Protein AF-A0A4W3GWM2-F1 (afdb_monomer_lite)

InterPro domains:
  IPR001590 Peptidase M12B, ADAM/reprolysin [PF01421] (7-173)
  IPR001590 Peptidase M12B, ADAM/reprolysin [PS50215] (1-173)
  IPR024079 Metallopeptidase, catalytic domain superfamily [G3DSA:3.40.390.10] (2-174)
  IPR034027 Reprolysin domain, adamalysin-type [cd04269] (5-171)

Structure (mmCIF, N/CA/C/O backbone):
data_AF-A0A4W3GWM2-F1
#
_entry.id   AF-A0A4W3GWM2-F1
#
loop_
_atom_site.group_PDB
_atom_site.id
_atom_site.type_symbol
_atom_site.label_atom_id
_atom_site.label_alt_id
_atom_site.label_comp_id
_atom_site.label_asym_id
_atom_site.label_entity_id
_atom_site.label_seq_id
_atom_site.pdbx_PDB_ins_code
_atom_site.Cartn_x
_atom_site.Cartn_y
_atom_site.Cartn_z
_atom_site.occupancy
_atom_site.B_iso_or_equiv
_atom_site.auth_seq_id
_atom_site.auth_comp_id
_atom_site.auth_asym_id
_atom_site.auth_atom_id
_atom_site.pdbx_PDB_model_num
ATOM 1 N N . MET A 1 1 ? -13.015 8.739 -5.969 1.00 68.44 1 MET A N 1
ATOM 2 C CA . MET A 1 1 ? -13.257 7.995 -7.230 1.00 68.44 1 MET A CA 1
ATOM 3 C C . MET A 1 1 ? -12.091 8.077 -8.204 1.00 68.44 1 MET A C 1
ATOM 5 O O . MET A 1 1 ? -11.709 7.048 -8.737 1.00 68.44 1 MET A O 1
ATOM 9 N N . GLU A 1 2 ? -11.467 9.242 -8.396 1.00 84.62 2 GLU A N 1
ATOM 10 C CA . GLU A 1 2 ? -10.310 9.378 -9.299 1.00 84.62 2 GLU A CA 1
ATOM 11 C C . GLU A 1 2 ? -9.120 8.465 -8.936 1.00 84.62 2 GLU A C 1
ATOM 13 O O . GLU A 1 2 ? -8.608 7.762 -9.801 1.00 84.62 2 GLU A O 1
ATOM 18 N N . ALA A 1 3 ? -8.744 8.382 -7.652 1.00 85.69 3 ALA A N 1
ATOM 19 C CA . ALA A 1 3 ? -7.675 7.482 -7.201 1.00 85.69 3 ALA A CA 1
ATOM 20 C C . ALA A 1 3 ? -7.955 6.003 -7.540 1.00 85.69 3 ALA A C 1
ATOM 22 O O . ALA A 1 3 ? -7.052 5.290 -7.960 1.00 85.69 3 ALA A O 1
ATOM 23 N N . LEU A 1 4 ? -9.218 5.564 -7.455 1.00 87.00 4 LEU A N 1
ATOM 24 C CA . LEU A 1 4 ? -9.609 4.197 -7.811 1.00 87.00 4 LEU A CA 1
ATOM 25 C C . LEU A 1 4 ? -9.386 3.906 -9.300 1.00 87.00 4 LEU A C 1
ATOM 27 O O . LEU A 1 4 ? -8.918 2.825 -9.648 1.00 87.00 4 LEU A O 1
ATOM 31 N N . ARG A 1 5 ? -9.682 4.871 -10.180 1.00 89.81 5 ARG A N 1
ATOM 32 C CA . ARG A 1 5 ? -9.389 4.749 -11.616 1.00 89.81 5 ARG A CA 1
ATOM 33 C C . ARG A 1 5 ? -7.887 4.599 -11.858 1.00 89.81 5 ARG A C 1
ATOM 35 O O . ARG A 1 5 ? -7.490 3.783 -12.682 1.00 89.81 5 ARG A O 1
ATOM 42 N N . LEU A 1 6 ? -7.065 5.360 -11.138 1.00 91.12 6 LEU A N 1
ATOM 43 C CA . LEU A 1 6 ? -5.610 5.274 -11.250 1.00 91.12 6 LEU A CA 1
ATOM 44 C C . LEU A 1 6 ? -5.075 3.922 -10.772 1.00 91.12 6 LEU A C 1
ATOM 46 O O . LEU A 1 6 ? -4.235 3.349 -11.456 1.00 91.12 6 LEU A O 1
ATOM 50 N N . PHE A 1 7 ? -5.620 3.362 -9.687 1.00 92.38 7 PHE A N 1
ATOM 51 C CA . PHE A 1 7 ? -5.272 2.004 -9.255 1.00 92.38 7 PHE A CA 1
ATOM 52 C C . PHE A 1 7 ? -5.519 0.970 -10.355 1.00 92.38 7 PHE A C 1
ATOM 54 O O . PHE A 1 7 ? -4.642 0.147 -10.605 1.00 92.38 7 PHE A O 1
ATOM 61 N N . GLN A 1 8 ? -6.654 1.050 -11.066 1.00 92.56 8 GLN A N 1
ATOM 62 C CA . GLN A 1 8 ? -6.898 0.163 -12.212 1.00 92.56 8 GLN A CA 1
ATOM 63 C C . GLN A 1 8 ? -5.845 0.341 -13.303 1.00 92.56 8 GLN A C 1
ATOM 65 O O . GLN A 1 8 ? -5.332 -0.640 -13.828 1.00 92.56 8 GLN A O 1
ATOM 70 N N . ILE A 1 9 ? -5.517 1.590 -13.644 1.00 91.38 9 ILE A N 1
ATOM 71 C CA . ILE A 1 9 ? -4.541 1.893 -14.694 1.00 91.38 9 ILE A CA 1
ATOM 72 C C . ILE A 1 9 ? -3.172 1.310 -14.331 1.00 91.38 9 ILE A C 1
ATOM 74 O O . ILE A 1 9 ? -2.581 0.610 -15.151 1.00 91.38 9 ILE A O 1
ATOM 78 N N . TYR A 1 10 ? -2.686 1.531 -13.109 1.00 92.38 10 TYR A N 1
ATOM 79 C CA . TYR A 1 10 ? -1.370 1.041 -12.699 1.00 92.38 10 TYR A CA 1
ATOM 80 C C . TYR A 1 10 ? -1.315 -0.483 -12.607 1.00 92.38 10 TYR A C 1
ATOM 82 O O . TYR A 1 10 ? -0.424 -1.095 -13.191 1.00 92.38 10 TYR A O 1
ATOM 90 N N . TYR A 1 11 ? -2.284 -1.115 -11.944 1.00 95.38 11 TYR A N 1
ATOM 91 C CA . TYR A 1 11 ? -2.264 -2.567 -11.749 1.00 95.38 11 TYR A CA 1
ATOM 92 C C . TYR A 1 11 ? -2.658 -3.375 -12.988 1.00 95.38 11 TYR A C 1
ATOM 94 O O . TYR A 1 11 ? -2.245 -4.532 -13.107 1.00 95.38 11 TYR A O 1
ATOM 102 N N . SER A 1 12 ? -3.324 -2.764 -13.976 1.00 94.56 12 SER A N 1
ATOM 103 C CA . SER A 1 12 ? -3.543 -3.405 -15.280 1.00 94.56 12 SER A CA 1
ATOM 104 C C . SER A 1 12 ? -2.235 -3.754 -16.001 1.00 94.56 12 SER A C 1
ATOM 106 O O . SER A 1 12 ? -2.192 -4.742 -16.727 1.00 94.56 12 SER A O 1
ATOM 108 N N . GLN A 1 13 ? -1.141 -3.026 -15.732 1.00 92.75 13 GLN A N 1
ATOM 109 C CA . GLN A 1 13 ? 0.197 -3.334 -16.260 1.00 92.75 13 GLN A CA 1
ATOM 110 C C . GLN A 1 13 ? 0.746 -4.685 -15.766 1.00 92.75 13 GLN A C 1
ATOM 112 O O . GLN A 1 13 ? 1.702 -5.211 -16.338 1.00 92.75 13 GLN A O 1
ATOM 117 N N . LEU A 1 14 ? 0.174 -5.210 -14.678 1.00 95.31 14 LEU A N 1
ATOM 118 C CA . LEU A 1 14 ? 0.570 -6.441 -13.995 1.00 95.31 14 LEU A CA 1
ATOM 119 C C . LEU A 1 14 ? -0.519 -7.523 -14.063 1.00 95.31 14 LEU A C 1
ATOM 121 O O . LEU A 1 14 ? -0.396 -8.541 -13.392 1.00 95.31 14 LEU A O 1
ATOM 125 N N . ASN A 1 15 ? -1.585 -7.309 -14.844 1.00 95.19 15 ASN A N 1
ATOM 126 C CA . ASN A 1 15 ? -2.781 -8.161 -14.869 1.00 95.19 15 ASN A CA 1
ATOM 127 C C . ASN A 1 15 ? -3.456 -8.333 -13.493 1.00 95.19 15 ASN A C 1
ATOM 129 O O . ASN A 1 15 ? -4.101 -9.347 -13.238 1.00 95.19 15 ASN A O 1
ATOM 133 N N . ILE A 1 16 ? -3.344 -7.328 -12.620 1.00 96.00 16 ILE A N 1
ATOM 134 C CA . ILE A 1 16 ? -4.004 -7.293 -11.312 1.00 96.00 16 ILE A CA 1
ATOM 135 C C . ILE A 1 16 ? -5.201 -6.342 -11.386 1.00 96.00 16 ILE A C 1
ATOM 137 O O . ILE A 1 16 ? -5.120 -5.253 -11.960 1.00 96.00 16 ILE A O 1
ATOM 141 N N . LYS A 1 17 ? -6.323 -6.742 -10.782 1.00 94.62 17 LYS A N 1
ATOM 142 C CA . LYS A 1 17 ? -7.495 -5.882 -10.581 1.00 94.62 17 LYS A CA 1
ATOM 143 C C . LYS A 1 17 ? -7.579 -5.495 -9.114 1.00 94.62 17 LYS A C 1
ATOM 145 O O . LYS A 1 17 ? -7.488 -6.354 -8.248 1.00 94.62 17 LYS A O 1
ATOM 150 N N . ILE A 1 18 ? -7.787 -4.211 -8.846 1.00 94.56 18 ILE A N 1
ATOM 151 C CA . ILE A 1 18 ? -7.994 -3.715 -7.482 1.00 94.56 18 ILE A CA 1
ATOM 152 C C . ILE A 1 18 ? -9.486 -3.507 -7.264 1.00 94.56 18 ILE A C 1
ATOM 154 O O . ILE A 1 18 ? -10.117 -2.747 -7.990 1.00 94.56 18 ILE A O 1
ATOM 158 N N . PHE A 1 19 ? -10.075 -4.120 -6.250 1.00 94.94 19 PHE A N 1
ATOM 159 C CA . PHE A 1 19 ? -11.469 -3.862 -5.904 1.00 94.94 19 PHE A CA 1
ATOM 160 C C . PHE A 1 19 ? -11.538 -3.054 -4.615 1.00 94.94 19 PHE A C 1
ATOM 162 O O . PHE A 1 19 ? -11.018 -3.461 -3.581 1.00 94.94 19 PHE A O 1
ATOM 169 N N . LEU A 1 20 ? -12.191 -1.891 -4.660 1.00 95.06 20 LEU A N 1
ATOM 170 C CA . LEU A 1 20 ? -12.430 -1.112 -3.451 1.00 95.06 20 LEU A CA 1
ATOM 171 C C . LEU A 1 20 ? -13.676 -1.648 -2.749 1.00 95.06 20 LEU A C 1
ATOM 173 O O . LEU A 1 20 ? -14.795 -1.268 -3.085 1.00 95.06 20 LEU A O 1
ATOM 177 N N . VAL A 1 21 ? -13.485 -2.548 -1.791 1.00 95.56 21 VAL A N 1
ATOM 178 C CA . VAL A 1 21 ? -14.594 -3.239 -1.114 1.00 95.56 21 VAL A CA 1
ATOM 179 C C . VAL A 1 21 ? -15.207 -2.439 0.039 1.00 95.56 21 VAL A C 1
ATOM 181 O O . VAL A 1 21 ? -16.328 -2.734 0.455 1.00 95.56 21 VAL A O 1
ATOM 184 N N . GLY A 1 22 ? -14.519 -1.411 0.544 1.00 94.88 22 GLY A N 1
ATOM 185 C CA . GLY A 1 22 ? -15.004 -0.546 1.620 1.00 94.88 22 GLY A CA 1
ATOM 186 C C . GLY A 1 22 ? -14.170 0.725 1.792 1.00 94.88 22 GLY A C 1
ATOM 187 O O . GLY A 1 22 ? -13.024 0.792 1.357 1.00 94.88 22 GLY A O 1
ATOM 188 N N . ILE A 1 23 ? -14.768 1.740 2.419 1.00 95.12 23 ILE A N 1
ATOM 189 C CA . ILE A 1 23 ? -14.114 2.985 2.844 1.00 95.12 23 ILE A CA 1
ATOM 190 C C . ILE A 1 23 ? -14.643 3.311 4.242 1.00 95.12 23 ILE A C 1
ATOM 192 O O . ILE A 1 23 ? -15.857 3.351 4.437 1.00 95.12 23 ILE A O 1
ATOM 196 N N . GLU A 1 24 ? -13.753 3.580 5.196 1.00 95.94 24 GLU A N 1
ATOM 197 C CA . GLU A 1 24 ? -14.112 4.087 6.524 1.00 95.94 24 GLU A CA 1
ATOM 198 C C . GLU A 1 24 ? -13.470 5.468 6.724 1.00 95.94 24 GLU A C 1
ATOM 200 O O . GLU A 1 24 ? -12.284 5.649 6.455 1.00 95.94 24 GLU A O 1
ATOM 205 N N . ILE A 1 25 ? -14.260 6.459 7.157 1.00 96.69 25 ILE A N 1
ATOM 206 C CA . ILE A 1 25 ? -13.791 7.831 7.404 1.00 96.69 25 ILE A CA 1
ATOM 207 C C . ILE A 1 25 ? -13.889 8.118 8.900 1.00 96.69 25 ILE A C 1
ATOM 209 O O . ILE A 1 25 ? -14.976 8.105 9.480 1.00 96.69 25 ILE A O 1
ATOM 213 N N . TRP A 1 26 ? -12.755 8.423 9.522 1.00 96.88 26 TRP A N 1
ATOM 214 C CA . TRP A 1 26 ? -12.662 8.759 10.942 1.00 96.88 26 TRP A CA 1
ATOM 215 C C . TRP A 1 26 ? -12.958 10.246 11.171 1.00 96.88 26 TRP A C 1
ATOM 217 O O . TRP A 1 26 ? -12.061 11.067 11.326 1.00 96.88 26 TRP A O 1
ATOM 227 N N . ASN A 1 27 ? -14.241 10.611 11.130 1.00 94.88 27 ASN A N 1
ATOM 228 C CA . ASN A 1 27 ? -14.696 12.009 11.176 1.00 94.88 27 ASN A CA 1
ATOM 229 C C . ASN A 1 27 ? -14.874 12.598 12.588 1.00 94.88 27 ASN A C 1
ATOM 231 O O . ASN A 1 27 ? -15.019 13.811 12.713 1.00 94.88 27 ASN A O 1
ATOM 235 N N . LYS A 1 28 ? -14.903 11.763 13.633 1.00 95.19 28 LYS A N 1
ATOM 236 C CA . LYS A 1 28 ? -15.032 12.199 15.036 1.00 95.19 28 LYS A CA 1
ATOM 237 C C . LYS A 1 28 ? -13.693 12.172 15.761 1.00 95.19 28 LYS A C 1
ATOM 239 O O . LYS A 1 28 ? -13.292 13.157 16.365 1.00 95.19 28 LYS A O 1
ATOM 244 N N . GLU A 1 29 ? -13.015 11.037 15.678 1.00 94.94 29 GLU A N 1
ATOM 245 C CA . GLU A 1 29 ? -11.728 10.783 16.311 1.00 94.94 29 GLU A CA 1
ATOM 246 C C . GLU A 1 29 ? -10.993 9.681 15.550 1.00 94.94 29 GLU A C 1
ATOM 248 O O . GLU A 1 29 ? -11.624 8.852 14.883 1.00 94.94 29 GLU A O 1
ATOM 253 N N . ASN A 1 30 ? -9.666 9.657 15.674 1.00 97.19 30 ASN A N 1
ATOM 254 C CA . ASN A 1 30 ? -8.867 8.574 15.118 1.00 97.19 30 ASN A CA 1
ATOM 255 C C . ASN A 1 30 ? -9.088 7.295 15.929 1.00 97.19 30 ASN A C 1
ATOM 257 O O . ASN A 1 30 ? -9.068 7.331 17.157 1.00 97.19 30 ASN A O 1
ATOM 261 N N . LYS A 1 31 ? -9.237 6.153 15.250 1.00 97.81 31 LYS A N 1
ATOM 262 C CA . LYS A 1 31 ? -9.407 4.854 15.924 1.00 97.81 31 LYS A CA 1
ATOM 263 C C . LYS A 1 31 ? -8.132 4.355 16.596 1.00 97.81 31 LYS A C 1
ATOM 265 O O . LYS A 1 31 ? -8.203 3.564 17.529 1.00 97.81 31 LYS A O 1
ATOM 270 N N . VAL A 1 32 ? -6.983 4.842 16.131 1.00 97.31 32 VAL A N 1
ATOM 271 C CA . VAL A 1 32 ? -5.675 4.668 16.766 1.00 97.31 32 VAL A CA 1
ATOM 272 C C . VAL A 1 32 ? -4.895 5.983 16.727 1.00 97.31 32 VAL A C 1
ATOM 274 O O . VAL A 1 32 ? -5.120 6.799 15.827 1.00 97.31 32 VAL A O 1
ATOM 277 N N . PRO A 1 33 ? -3.958 6.218 17.659 1.00 95.81 33 PRO A N 1
ATOM 278 C CA . PRO A 1 33 ? -3.037 7.343 17.563 1.00 95.81 33 PRO A CA 1
ATOM 279 C C . PRO A 1 33 ? -2.218 7.269 16.268 1.00 95.81 33 PRO A C 1
ATOM 281 O O . PRO A 1 33 ? -1.596 6.251 15.978 1.00 95.81 33 PRO A O 1
ATOM 284 N N . ILE A 1 34 ? -2.182 8.358 15.497 1.00 95.38 34 ILE A N 1
ATOM 285 C CA . ILE A 1 34 ? -1.345 8.424 14.294 1.00 95.38 34 ILE A CA 1
ATOM 286 C C . ILE A 1 34 ? -0.010 9.071 14.648 1.00 95.38 34 ILE A C 1
ATOM 288 O O . ILE A 1 34 ? 0.097 10.295 14.736 1.00 95.38 34 ILE A O 1
ATOM 292 N N . SER A 1 35 ? 0.997 8.229 14.883 1.00 96.06 35 SER A N 1
ATOM 293 C CA . SER A 1 35 ? 2.363 8.657 15.198 1.00 96.06 35 SER A CA 1
ATOM 294 C C . SER A 1 35 ? 3.019 9.399 14.030 1.00 96.06 35 SER A C 1
ATOM 296 O O . SER A 1 35 ? 2.751 9.120 12.863 1.00 96.06 35 SER A O 1
ATOM 298 N N . TYR A 1 36 ? 3.946 10.305 14.349 1.00 95.25 36 TYR A N 1
ATOM 299 C CA . TYR A 1 36 ? 4.854 10.887 13.360 1.00 95.25 36 TYR A CA 1
ATOM 300 C C . TYR A 1 36 ? 5.865 9.858 12.829 1.00 95.25 36 TYR A C 1
ATOM 302 O O . TYR A 1 36 ? 6.380 10.026 11.735 1.00 95.25 36 TYR A O 1
ATOM 310 N N . ASN A 1 37 ? 6.145 8.778 13.559 1.00 95.94 37 ASN A N 1
ATOM 311 C CA . ASN A 1 37 ? 6.960 7.679 13.046 1.00 95.94 37 ASN A CA 1
ATOM 312 C C . ASN A 1 37 ? 6.078 6.741 12.200 1.00 95.94 37 ASN A C 1
ATOM 314 O O . ASN A 1 37 ? 5.131 6.152 12.730 1.00 95.94 37 ASN A O 1
ATOM 318 N N . SER A 1 38 ? 6.385 6.604 10.905 1.00 96.00 38 SER A N 1
ATOM 319 C CA . SER A 1 38 ? 5.583 5.822 9.953 1.00 96.00 38 SER A CA 1
ATOM 320 C C . SER A 1 38 ? 5.481 4.347 10.339 1.00 96.00 38 SER A C 1
ATOM 322 O O . SER A 1 38 ? 4.395 3.779 10.263 1.00 96.00 38 SER A O 1
ATOM 324 N N . SER A 1 39 ? 6.559 3.739 10.841 1.00 96.25 39 SER A N 1
ATOM 325 C CA . SER A 1 39 ? 6.562 2.340 11.280 1.00 96.25 39 SER A CA 1
ATOM 326 C C . SER A 1 39 ? 5.675 2.111 12.510 1.00 96.25 39 SER A C 1
ATOM 328 O O . SER A 1 39 ? 4.986 1.095 12.595 1.00 96.25 39 SER A O 1
ATOM 330 N N . ILE A 1 40 ? 5.640 3.061 13.455 1.00 97.19 40 ILE A N 1
ATOM 331 C CA . ILE A 1 40 ? 4.713 3.010 14.601 1.00 97.19 40 ILE A CA 1
ATOM 332 C C . ILE A 1 40 ? 3.269 3.176 14.119 1.00 97.19 40 ILE A C 1
ATOM 334 O O . ILE A 1 40 ? 2.408 2.390 14.510 1.00 97.19 40 ILE A O 1
ATOM 338 N N . ALA A 1 41 ? 3.008 4.155 13.247 1.00 97.56 41 ALA A N 1
ATOM 339 C CA . ALA A 1 41 ? 1.675 4.378 12.690 1.00 97.56 41 ALA A CA 1
ATOM 340 C C . ALA A 1 41 ? 1.164 3.152 11.913 1.00 97.56 41 ALA A C 1
ATOM 342 O O . ALA A 1 41 ? 0.008 2.773 12.082 1.00 97.56 41 ALA A O 1
ATOM 343 N N . LEU A 1 42 ? 2.025 2.506 11.116 1.00 98.12 42 LEU A N 1
ATOM 344 C CA . LEU A 1 42 ? 1.718 1.269 10.399 1.00 98.12 42 LEU A CA 1
ATOM 345 C C . LEU A 1 42 ? 1.348 0.143 11.357 1.00 98.12 42 LEU A C 1
ATOM 347 O O . LEU A 1 42 ? 0.286 -0.454 11.209 1.00 98.12 42 LEU A O 1
ATOM 351 N N . ARG A 1 43 ? 2.193 -0.121 12.357 1.00 98.06 43 ARG A N 1
ATOM 352 C CA . ARG A 1 43 ? 1.948 -1.179 13.341 1.00 98.06 43 ARG A CA 1
ATOM 353 C C . ARG A 1 43 ? 0.610 -0.981 14.053 1.00 98.06 43 ARG A C 1
ATOM 355 O O . ARG A 1 43 ? -0.170 -1.922 14.175 1.00 98.06 43 ARG A O 1
ATOM 362 N N . ASP A 1 44 ? 0.346 0.233 14.528 1.00 98.25 44 ASP A N 1
ATOM 363 C CA . ASP A 1 44 ? -0.860 0.523 15.302 1.00 98.25 44 ASP A CA 1
ATOM 364 C C . ASP A 1 44 ? -2.116 0.465 14.411 1.00 98.25 44 ASP A C 1
ATOM 366 O O . ASP A 1 44 ? -3.125 -0.121 14.810 1.00 98.25 44 ASP A O 1
ATOM 370 N N . PHE A 1 45 ? -2.039 0.981 13.176 1.00 98.56 45 PHE A N 1
ATOM 371 C CA . PHE A 1 45 ? -3.112 0.861 12.185 1.00 98.56 45 PHE A CA 1
ATOM 372 C C . PHE A 1 45 ? -3.413 -0.596 11.838 1.00 98.56 45 PHE A C 1
ATOM 374 O O . PHE A 1 45 ? -4.576 -0.993 11.857 1.00 98.56 45 PHE A O 1
ATOM 381 N N . MET A 1 46 ? -2.392 -1.404 11.557 1.00 98.50 46 MET A N 1
ATOM 382 C CA . MET A 1 46 ? -2.601 -2.792 11.160 1.00 98.50 46 MET A CA 1
ATOM 383 C C . MET A 1 46 ? -3.139 -3.658 12.292 1.00 98.50 46 MET A C 1
ATOM 385 O O . MET A 1 46 ? -3.999 -4.502 12.042 1.00 98.50 46 MET A O 1
ATOM 389 N N . ARG A 1 47 ? -2.709 -3.405 13.535 1.00 98.19 47 ARG A N 1
ATOM 390 C CA . ARG A 1 47 ? -3.298 -4.044 14.716 1.00 98.19 47 ARG A CA 1
ATOM 391 C C . ARG A 1 47 ? -4.789 -3.736 14.820 1.00 98.19 47 ARG A C 1
ATOM 393 O O . ARG A 1 47 ? -5.580 -4.649 14.998 1.00 98.19 47 ARG A O 1
ATOM 400 N N . TRP A 1 48 ? -5.180 -2.470 14.688 1.00 98.00 48 TRP A N 1
ATOM 401 C CA . TRP A 1 48 ? -6.599 -2.105 14.683 1.00 98.00 48 TRP A CA 1
ATOM 402 C C . TRP A 1 48 ? -7.346 -2.715 13.496 1.00 98.00 48 TRP A C 1
ATOM 404 O O . TRP A 1 48 ? -8.459 -3.211 13.650 1.00 98.00 48 TRP A O 1
ATOM 414 N N . SER A 1 49 ? -6.736 -2.714 12.313 1.00 97.81 49 SER A N 1
ATOM 415 C CA . SER A 1 49 ? -7.359 -3.253 11.110 1.00 97.81 49 SER A CA 1
ATOM 416 C C . SER A 1 49 ? -7.668 -4.743 11.280 1.00 97.81 49 SER A C 1
ATOM 418 O O . SER A 1 49 ? -8.780 -5.176 10.990 1.00 97.81 49 SER A O 1
ATOM 420 N N . SER A 1 50 ? -6.732 -5.524 11.823 1.00 97.00 50 SER A N 1
ATOM 421 C CA . SER A 1 50 ? -6.929 -6.960 12.031 1.00 97.00 50 SER A CA 1
ATOM 422 C C . SER A 1 50 ? -7.903 -7.286 13.168 1.00 97.00 50 SER A C 1
ATOM 424 O O . SER A 1 50 ? -8.665 -8.242 13.037 1.00 97.00 50 SER A O 1
ATOM 426 N N . THR A 1 51 ? -7.929 -6.509 14.259 1.00 97.12 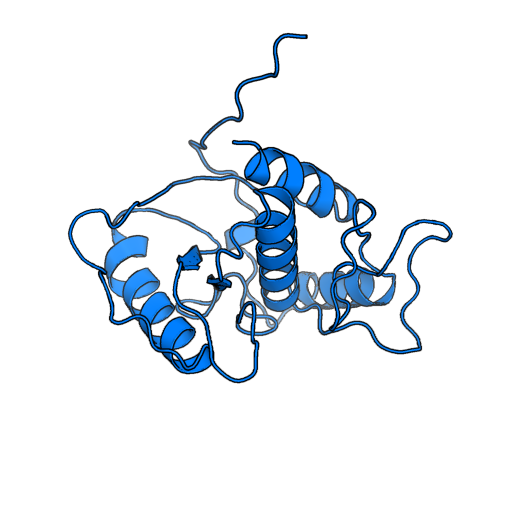51 THR A N 1
ATOM 427 C CA . THR A 1 51 ? -8.791 -6.814 15.418 1.00 97.12 51 THR A CA 1
ATOM 428 C C . THR A 1 51 ? -10.180 -6.192 15.342 1.00 97.12 51 THR A C 1
ATOM 430 O O . THR A 1 51 ? -11.117 -6.761 15.888 1.00 97.12 51 THR A O 1
ATOM 433 N N . GLU A 1 52 ? -10.335 -5.048 14.674 1.00 97.06 52 GLU A N 1
ATOM 434 C CA . GLU A 1 52 ? -11.588 -4.282 14.665 1.00 97.06 52 GLU A CA 1
ATOM 435 C C . GLU A 1 52 ? -12.227 -4.182 13.279 1.00 97.06 52 GLU A C 1
ATOM 437 O O . GLU A 1 52 ? -13.455 -4.192 13.171 1.00 97.06 52 GLU A O 1
ATOM 442 N N . LEU A 1 53 ? -11.441 -4.034 12.205 1.00 96.81 53 LEU A N 1
ATOM 443 C CA . LEU A 1 53 ? -11.989 -3.872 10.851 1.00 96.81 53 LEU A CA 1
ATOM 444 C C . LEU A 1 53 ? -12.309 -5.221 10.205 1.00 96.81 53 LEU A C 1
ATOM 446 O O . LEU A 1 53 ? -13.437 -5.419 9.747 1.00 96.81 53 LEU A O 1
ATOM 450 N N . LEU A 1 54 ? -11.351 -6.150 10.211 1.00 95.69 54 LEU A N 1
ATOM 451 C CA . LEU A 1 54 ? -11.467 -7.452 9.552 1.00 95.69 54 LEU A CA 1
ATOM 452 C C . LEU A 1 54 ? -12.679 -8.274 10.034 1.00 95.69 54 LEU A C 1
ATOM 454 O O . LEU A 1 54 ? -13.390 -8.804 9.179 1.00 95.69 54 LEU A O 1
ATOM 458 N N . PRO A 1 55 ? -13.028 -8.316 11.342 1.00 95.94 55 PRO A N 1
ATOM 459 C CA . PRO A 1 55 ? -14.219 -9.041 11.799 1.00 95.94 55 PRO A CA 1
ATOM 460 C C . PRO A 1 55 ? -15.546 -8.497 11.254 1.00 95.94 55 PRO A C 1
ATOM 462 O O . PRO A 1 55 ? -16.552 -9.203 11.259 1.00 95.94 55 PRO A O 1
ATOM 465 N N . ARG A 1 56 ? -15.578 -7.235 10.809 1.00 95.31 56 ARG A N 1
ATOM 466 C CA . ARG A 1 56 ? -16.786 -6.573 10.288 1.00 95.31 56 ARG A CA 1
ATOM 467 C C . ARG A 1 56 ? -16.819 -6.514 8.765 1.00 95.31 56 ARG A C 1
ATOM 469 O O . ARG A 1 56 ? -17.888 -6.309 8.189 1.00 95.31 56 ARG A O 1
ATOM 476 N N . LYS A 1 57 ? -15.662 -6.616 8.109 1.00 94.12 57 LYS A N 1
ATOM 477 C CA . LYS A 1 57 ? -15.532 -6.465 6.662 1.00 94.12 57 LYS A CA 1
ATOM 478 C C . LYS A 1 57 ? -14.337 -7.258 6.147 1.00 94.12 57 LYS A C 1
ATOM 480 O O . LYS A 1 57 ? -13.204 -6.949 6.490 1.00 94.12 57 LYS A O 1
ATOM 485 N N . HIS A 1 58 ? -14.603 -8.209 5.255 1.00 94.12 58 HIS A N 1
ATOM 486 C CA . HIS A 1 58 ? -13.555 -8.896 4.504 1.00 94.12 58 HIS A CA 1
ATOM 487 C C . HIS A 1 58 ? -12.817 -7.922 3.569 1.00 94.12 58 HIS A C 1
ATOM 489 O O . HIS A 1 58 ? -13.462 -7.120 2.878 1.00 94.12 58 HIS A O 1
ATOM 495 N N . TYR A 1 59 ? -11.486 -7.990 3.570 1.00 96.00 59 TYR A N 1
ATOM 496 C CA . TYR A 1 59 ? -10.579 -7.271 2.678 1.00 96.00 59 TYR A CA 1
ATOM 497 C C . TYR A 1 59 ? -9.229 -8.001 2.617 1.00 96.00 59 TYR A C 1
ATOM 499 O O . TYR A 1 59 ? -8.821 -8.622 3.598 1.00 96.00 59 TYR A O 1
ATOM 507 N N . ASP A 1 60 ? -8.503 -7.818 1.515 1.00 97.38 60 ASP A N 1
ATOM 508 C CA . ASP A 1 60 ? -7.191 -8.453 1.319 1.00 97.38 60 ASP A CA 1
ATOM 509 C C . ASP A 1 60 ? -6.044 -7.515 1.705 1.00 97.38 60 ASP A C 1
ATOM 511 O O . ASP A 1 60 ? -5.013 -7.955 2.200 1.00 97.38 60 ASP A O 1
ATOM 515 N N . TYR A 1 61 ? -6.237 -6.202 1.527 1.00 98.12 61 TYR A N 1
ATOM 516 C CA . TYR A 1 61 ? -5.284 -5.147 1.878 1.00 98.12 61 TYR A CA 1
ATOM 517 C C . TYR A 1 61 ? -5.995 -3.930 2.481 1.00 98.12 61 TYR A C 1
ATOM 519 O O . TYR A 1 61 ? -6.989 -3.451 1.927 1.00 98.12 61 TYR A O 1
ATOM 527 N N . ALA A 1 62 ? -5.461 -3.384 3.577 1.00 98.06 62 ALA A N 1
ATOM 528 C CA . ALA A 1 62 ? -5.965 -2.158 4.202 1.00 98.06 62 ALA A CA 1
ATOM 529 C C . ALA A 1 62 ? -4.976 -0.990 4.057 1.00 98.06 62 ALA A C 1
ATOM 531 O O . ALA A 1 62 ? -3.799 -1.112 4.378 1.00 98.06 62 ALA A O 1
ATOM 532 N N . GLN A 1 63 ? -5.461 0.176 3.622 1.00 98.06 63 GLN A N 1
ATOM 533 C CA . GLN A 1 63 ? -4.651 1.387 3.462 1.00 98.06 63 GLN A CA 1
ATOM 534 C C . GLN A 1 63 ? -5.176 2.517 4.346 1.00 98.06 63 GLN A C 1
ATOM 536 O O . GLN A 1 63 ? -6.304 2.976 4.158 1.00 98.06 63 GLN A O 1
ATOM 541 N N . LEU A 1 64 ? -4.329 3.053 5.223 1.00 97.94 64 LEU A N 1
ATOM 542 C CA . LEU A 1 64 ? -4.595 4.323 5.894 1.00 97.94 64 LEU A CA 1
ATOM 543 C C . LEU A 1 64 ? -4.051 5.484 5.061 1.00 97.94 64 LEU A C 1
ATOM 545 O O . LEU A 1 64 ? -2.881 5.485 4.680 1.00 97.94 64 LEU A O 1
ATOM 549 N N . ILE A 1 65 ? -4.873 6.505 4.831 1.00 96.94 65 ILE A N 1
ATOM 550 C CA . ILE A 1 65 ? -4.447 7.786 4.257 1.00 96.94 65 ILE A CA 1
ATOM 551 C C . ILE A 1 65 ? -4.556 8.835 5.363 1.00 96.94 65 ILE A C 1
ATOM 553 O O . ILE A 1 65 ? -5.650 9.093 5.862 1.00 96.94 65 ILE A O 1
ATOM 557 N N . SER A 1 66 ? -3.431 9.426 5.761 1.00 94.94 66 SER A N 1
ATOM 558 C CA . SER A 1 66 ? -3.351 10.333 6.910 1.00 94.94 66 SER A CA 1
ATOM 559 C C . SER A 1 66 ? -2.905 11.737 6.519 1.00 94.94 66 SER A C 1
ATOM 561 O O . SER A 1 66 ? -1.992 11.907 5.720 1.00 94.94 66 SER A O 1
ATOM 563 N N . GLY A 1 67 ? -3.486 12.762 7.145 1.00 93.19 67 GLY A N 1
ATOM 564 C CA . GLY A 1 67 ? -2.991 14.141 7.044 1.00 93.19 67 GLY A CA 1
ATOM 565 C C . GLY A 1 67 ? -1.735 14.427 7.884 1.00 93.19 67 GLY A C 1
ATOM 566 O O . GLY A 1 67 ? -1.175 15.520 7.786 1.00 93.19 67 GLY A O 1
ATOM 567 N N . VAL A 1 68 ? -1.293 13.478 8.720 1.00 91.56 68 VAL A N 1
ATOM 568 C CA . VAL A 1 68 ? -0.090 13.610 9.557 1.00 91.56 68 VAL A CA 1
ATOM 569 C C . VAL A 1 68 ? 1.166 13.574 8.687 1.00 91.56 68 VAL A C 1
ATOM 571 O O . VAL A 1 68 ? 1.276 12.799 7.741 1.00 91.56 68 VAL A O 1
ATOM 574 N N . SER A 1 69 ? 2.135 14.432 9.008 1.00 89.50 69 SER A N 1
ATOM 575 C CA . SER A 1 69 ? 3.440 14.423 8.344 1.00 89.50 69 SER A CA 1
ATOM 576 C C . SER A 1 69 ? 4.391 13.485 9.063 1.00 89.50 69 SER A C 1
ATOM 578 O O . SER A 1 69 ? 4.799 13.796 10.173 1.00 89.50 69 SER A O 1
ATOM 580 N N . PHE A 1 70 ? 4.763 12.372 8.438 1.00 91.88 70 PHE A N 1
ATOM 581 C CA . PHE A 1 70 ? 5.719 11.455 9.047 1.00 91.88 70 PHE A CA 1
ATOM 582 C C . PHE A 1 70 ? 7.138 12.048 9.118 1.00 91.88 70 PHE A C 1
ATOM 584 O O . PHE A 1 70 ? 7.500 12.945 8.347 1.00 91.88 70 PHE A O 1
ATOM 591 N N . SER A 1 71 ? 7.933 11.560 10.070 1.00 88.06 71 SER A N 1
ATOM 592 C CA . SER A 1 71 ? 9.343 11.900 10.249 1.00 88.06 71 SER A CA 1
ATOM 593 C C . SER A 1 71 ? 10.171 11.497 9.028 1.00 88.06 71 SER A C 1
ATOM 595 O O . SER A 1 71 ? 9.746 10.683 8.211 1.00 88.06 71 SER A O 1
ATOM 597 N N . GLU A 1 72 ? 11.362 12.087 8.896 1.00 81.50 72 GLU A N 1
ATOM 598 C CA . GLU A 1 72 ? 12.324 11.761 7.826 1.00 81.50 72 GLU A CA 1
ATOM 599 C C . GLU A 1 72 ? 11.782 11.954 6.399 1.00 81.50 72 GLU A C 1
ATOM 601 O O . GLU A 1 72 ? 12.313 11.406 5.437 1.00 81.50 72 GLU A O 1
ATOM 606 N N . TYR A 1 73 ? 10.732 12.769 6.250 1.00 77.75 73 TYR A N 1
ATOM 607 C CA . TYR A 1 73 ? 10.039 13.002 4.982 1.00 77.75 73 TYR A CA 1
ATOM 608 C C . TYR A 1 73 ? 9.422 11.738 4.364 1.00 77.75 73 TYR A C 1
ATOM 610 O O . TYR A 1 73 ? 9.140 11.732 3.163 1.00 77.75 73 TYR A O 1
ATOM 618 N N . SER A 1 74 ? 9.166 10.696 5.167 1.00 84.06 74 SER A N 1
ATOM 619 C CA . SER A 1 74 ? 8.453 9.508 4.698 1.00 84.06 74 SER A CA 1
ATOM 620 C C . SER A 1 74 ? 7.047 9.876 4.203 1.00 84.06 74 SER A C 1
ATOM 622 O O . SER A 1 74 ? 6.335 10.697 4.794 1.00 84.06 74 SER A O 1
ATOM 624 N N . LEU A 1 75 ? 6.660 9.294 3.068 1.00 90.25 75 LEU A N 1
ATOM 625 C CA . LEU A 1 75 ? 5.365 9.519 2.415 1.00 90.25 75 LEU A CA 1
ATOM 626 C C . LEU A 1 75 ? 4.442 8.307 2.531 1.00 90.25 75 LEU A C 1
ATOM 628 O O . LEU A 1 75 ? 3.244 8.440 2.272 1.00 90.25 75 LEU A O 1
ATOM 632 N N . GLY A 1 76 ? 4.981 7.173 2.963 1.00 93.31 76 GLY A N 1
ATOM 633 C CA . GLY A 1 76 ? 4.258 5.936 3.168 1.00 93.31 76 GLY A CA 1
ATOM 634 C C . GLY A 1 76 ? 5.139 4.863 3.790 1.00 93.31 76 GLY A C 1
ATOM 635 O O . GLY A 1 76 ? 6.357 5.016 3.866 1.00 93.31 76 GLY A O 1
ATOM 636 N N . GLU A 1 77 ? 4.493 3.824 4.298 1.00 96.25 77 GLU A N 1
ATOM 637 C CA . GLU A 1 77 ? 5.139 2.647 4.866 1.00 96.25 77 GLU A CA 1
ATOM 638 C C . GLU A 1 77 ? 4.202 1.444 4.756 1.00 96.25 77 GLU A C 1
ATOM 640 O O . GLU A 1 77 ? 2.991 1.548 4.980 1.00 96.25 77 GLU A O 1
ATOM 645 N N . THR A 1 78 ? 4.779 0.280 4.491 1.00 98.06 78 THR A N 1
ATOM 646 C CA . THR A 1 78 ? 4.105 -1.017 4.461 1.00 98.06 78 THR A CA 1
ATOM 647 C C . THR A 1 78 ? 5.110 -2.124 4.767 1.00 98.06 78 THR A C 1
ATOM 649 O O . THR A 1 78 ? 6.324 -1.913 4.770 1.00 98.06 78 THR A O 1
ATOM 652 N N . TYR A 1 79 ? 4.615 -3.335 5.002 1.00 98.31 79 TYR A N 1
ATOM 653 C CA . TYR A 1 79 ? 5.472 -4.502 5.137 1.00 98.31 79 TYR A CA 1
ATOM 654 C C . TYR A 1 79 ? 5.793 -5.114 3.771 1.00 98.31 79 TYR A C 1
ATOM 656 O O . TYR A 1 79 ? 4.902 -5.335 2.954 1.00 98.31 79 TYR A O 1
ATOM 664 N N . LEU A 1 80 ? 7.063 -5.454 3.541 1.00 98.44 80 LEU A N 1
ATOM 665 C CA . LEU A 1 80 ? 7.497 -6.104 2.306 1.00 98.44 80 LEU A CA 1
ATOM 666 C C . LEU A 1 80 ? 7.015 -7.561 2.252 1.00 98.44 80 LEU A C 1
ATOM 668 O O . LEU A 1 80 ? 7.322 -8.366 3.134 1.00 98.44 80 LEU A O 1
ATOM 672 N N . ALA A 1 81 ? 6.347 -7.917 1.156 1.00 98.00 81 ALA A N 1
ATOM 673 C CA . ALA A 1 81 ? 5.962 -9.281 0.811 1.00 98.00 81 ALA A CA 1
ATOM 674 C C . ALA A 1 81 ? 5.038 -9.958 1.847 1.00 98.00 81 ALA A C 1
ATOM 676 O O . ALA A 1 81 ? 5.225 -11.143 2.151 1.00 98.00 81 ALA A O 1
ATOM 677 N N . LYS A 1 82 ? 4.077 -9.192 2.384 1.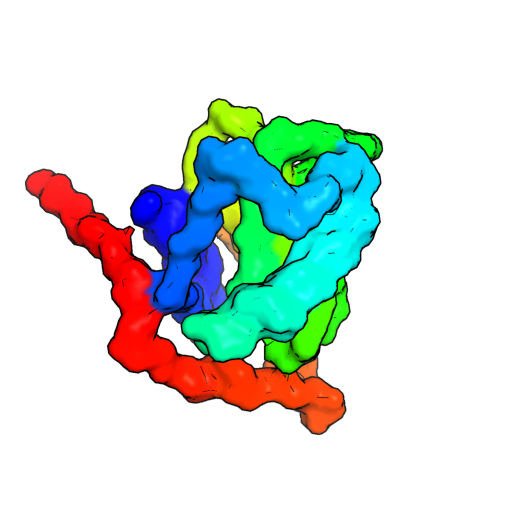00 98.00 82 LYS A N 1
ATOM 678 C CA . LYS A 1 82 ? 3.118 -9.589 3.431 1.00 98.00 82 LYS A CA 1
ATOM 679 C C . LYS A 1 82 ? 1.645 -9.538 3.012 1.00 98.00 82 LYS A C 1
ATOM 681 O O . LYS A 1 82 ? 0.775 -9.664 3.873 1.00 98.00 82 LYS A O 1
ATOM 686 N N . MET A 1 83 ? 1.360 -9.404 1.718 1.00 98.12 83 MET A N 1
ATOM 687 C CA . MET A 1 83 ? -0.009 -9.536 1.214 1.00 98.12 83 MET A CA 1
ATOM 688 C C . MET A 1 83 ? -0.631 -10.863 1.686 1.00 98.12 83 MET A C 1
ATOM 690 O O . MET A 1 83 ? 0.079 -11.864 1.805 1.00 98.12 83 MET A O 1
ATOM 694 N N . CYS A 1 84 ? -1.928 -10.849 2.004 1.00 96.44 84 CYS A N 1
ATOM 695 C CA . CYS A 1 84 ? -2.688 -11.947 2.629 1.00 96.44 84 CYS A CA 1
ATOM 696 C C . CYS A 1 84 ? -2.227 -12.373 4.032 1.00 96.44 84 CYS A C 1
ATOM 698 O O . CYS A 1 84 ? -2.754 -13.334 4.589 1.00 96.44 84 CYS A O 1
ATOM 700 N N . THR A 1 85 ? -1.259 -11.687 4.646 1.00 94.69 85 THR A N 1
ATOM 701 C CA . THR A 1 85 ? -0.735 -12.089 5.956 1.00 94.69 85 THR A CA 1
ATOM 702 C C . THR A 1 85 ? -1.329 -11.232 7.070 1.00 94.69 85 THR A C 1
ATOM 704 O O . THR A 1 85 ? -0.801 -10.160 7.354 1.00 94.69 85 THR A O 1
ATOM 707 N N . GLY A 1 86 ? -2.380 -11.724 7.735 1.00 88.69 86 GLY A N 1
ATOM 708 C CA . GLY A 1 86 ? -2.902 -11.205 9.011 1.00 88.69 86 GLY A CA 1
ATOM 709 C C . GLY A 1 86 ? -2.825 -9.680 9.188 1.00 88.69 86 GLY A C 1
ATOM 710 O O . GLY A 1 86 ? -3.365 -8.910 8.398 1.00 88.69 86 GLY A O 1
ATOM 711 N N . ASP A 1 87 ? -2.121 -9.242 10.230 1.00 94.38 87 ASP A N 1
ATOM 712 C CA . ASP A 1 87 ? -1.890 -7.839 10.591 1.00 94.38 87 ASP A CA 1
ATOM 713 C C . ASP A 1 87 ? -0.702 -7.192 9.851 1.00 94.38 87 ASP A C 1
ATOM 715 O O . ASP A 1 87 ? -0.110 -6.224 10.321 1.00 94.38 87 ASP A O 1
ATOM 719 N N . MET A 1 88 ? -0.329 -7.705 8.681 1.00 97.81 88 MET A N 1
ATOM 720 C CA . MET A 1 88 ? 0.743 -7.145 7.851 1.00 97.81 88 MET A CA 1
ATOM 721 C C . MET A 1 88 ? 0.312 -6.882 6.400 1.00 97.81 88 MET A C 1
ATOM 723 O O . MET A 1 88 ? 1.091 -6.323 5.622 1.00 97.81 88 MET A O 1
ATOM 727 N N . SER A 1 89 ? -0.928 -7.226 6.037 1.00 98.06 89 SER A N 1
ATOM 728 C CA . SER A 1 89 ? -1.496 -6.967 4.711 1.00 98.06 89 SER A CA 1
ATOM 729 C C . SER A 1 89 ? -2.106 -5.562 4.619 1.00 98.06 89 SER A C 1
ATOM 731 O O . SER A 1 89 ? -3.325 -5.370 4.659 1.00 98.06 89 SER A O 1
ATOM 733 N N . GLY A 1 90 ? -1.250 -4.541 4.587 1.00 98.31 90 GLY A N 1
ATOM 734 C CA . GLY A 1 90 ? -1.696 -3.152 4.556 1.00 98.31 90 GLY A CA 1
ATOM 735 C C . GLY A 1 90 ? -0.572 -2.125 4.628 1.00 98.31 90 GLY A C 1
ATOM 736 O O . GLY A 1 90 ? 0.611 -2.469 4.660 1.00 98.31 90 GLY A O 1
ATOM 737 N N . GLY A 1 91 ? -0.939 -0.847 4.630 1.00 98.12 91 GLY A N 1
ATOM 738 C CA . GLY A 1 91 ? -0.000 0.268 4.564 1.00 98.12 91 GLY A CA 1
ATOM 739 C C . GLY A 1 91 ? -0.557 1.567 5.134 1.00 98.12 91 GLY A C 1
ATOM 740 O O . GLY A 1 91 ? -1.760 1.722 5.363 1.00 98.12 91 GLY A O 1
ATOM 741 N N . VAL A 1 92 ? 0.330 2.539 5.322 1.00 97.94 92 VAL A N 1
ATOM 742 C CA . VAL A 1 92 ? -0.004 3.923 5.678 1.00 97.94 92 VAL A CA 1
ATOM 743 C C . VAL A 1 92 ? 0.619 4.859 4.652 1.00 97.94 92 VAL A C 1
ATOM 745 O O . VAL A 1 92 ? 1.734 4.624 4.208 1.00 97.94 92 VAL A O 1
ATOM 748 N N . VAL A 1 93 ? -0.085 5.915 4.252 1.00 96.00 93 VAL A N 1
ATOM 749 C CA . VAL A 1 93 ? 0.456 6.968 3.381 1.00 96.00 93 VAL A CA 1
ATOM 750 C C . VAL A 1 93 ? 0.042 8.340 3.883 1.00 96.00 93 VAL A C 1
ATOM 752 O O . VAL A 1 93 ? -1.020 8.516 4.488 1.00 96.00 93 VAL A O 1
ATOM 755 N N . LYS A 1 94 ? 0.873 9.337 3.592 1.00 93.38 94 LYS A N 1
ATOM 756 C CA . LYS A 1 94 ? 0.563 10.743 3.829 1.00 93.38 94 LYS A CA 1
ATOM 757 C C . LYS A 1 94 ? -0.294 11.300 2.690 1.00 93.38 94 LYS A C 1
ATOM 759 O O . LYS A 1 94 ? 0.102 11.265 1.523 1.00 93.38 94 LYS A O 1
ATOM 764 N N . ASP A 1 95 ? -1.412 11.934 3.030 1.00 92.12 95 ASP A N 1
ATOM 765 C CA . ASP A 1 95 ? -2.086 12.863 2.131 1.00 92.12 95 ASP A CA 1
ATOM 766 C C . ASP A 1 95 ? -1.217 14.111 1.949 1.00 92.12 95 ASP A C 1
ATOM 768 O O . ASP A 1 95 ? -1.041 14.951 2.834 1.00 92.12 95 ASP A O 1
ATOM 772 N N . THR A 1 96 ? -0.639 14.217 0.760 1.00 85.00 96 THR A N 1
ATOM 773 C CA . THR A 1 96 ? 0.241 15.329 0.406 1.00 85.00 96 THR A CA 1
ATOM 774 C C . THR A 1 96 ? -0.507 16.607 0.037 1.00 85.00 96 THR A C 1
ATOM 776 O O . THR A 1 96 ? 0.153 17.625 -0.157 1.00 85.00 96 THR A O 1
ATOM 779 N N . LYS A 1 97 ? -1.843 16.579 -0.092 1.00 86.50 97 LYS A N 1
ATOM 780 C CA . LYS A 1 97 ? -2.673 17.684 -0.616 1.00 86.50 97 LYS A CA 1
ATOM 781 C C . LYS A 1 97 ? -2.307 18.142 -2.035 1.00 86.50 97 LYS A C 1
ATOM 783 O O . LYS A 1 97 ? -2.762 19.183 -2.491 1.00 86.50 97 LYS A O 1
ATOM 788 N N . LEU A 1 98 ? -1.512 17.352 -2.758 1.00 84.50 98 LEU A N 1
ATOM 789 C CA . LEU A 1 98 ? -1.077 17.625 -4.135 1.00 84.50 98 LEU A CA 1
ATOM 790 C C . LEU A 1 98 ? -1.935 16.882 -5.175 1.00 84.50 98 LEU A C 1
ATOM 792 O O . LEU A 1 98 ? -1.508 16.678 -6.311 1.00 84.50 98 LEU A O 1
ATOM 796 N N . GLY A 1 99 ? -3.134 16.453 -4.775 1.00 87.06 99 GLY A N 1
ATOM 797 C CA . GLY A 1 99 ? -4.111 15.785 -5.629 1.00 87.06 99 GLY A CA 1
ATOM 798 C C . GLY A 1 99 ? -4.148 14.262 -5.490 1.00 87.06 99 GLY A C 1
ATOM 799 O O . GLY A 1 99 ? -3.205 13.608 -5.031 1.00 87.06 99 GLY A O 1
ATOM 800 N N . SER A 1 100 ? -5.268 13.699 -5.940 1.00 87.81 100 SER A N 1
ATOM 801 C CA . SER A 1 100 ? -5.595 12.267 -5.909 1.00 87.81 100 SER A CA 1
ATOM 802 C C . SER A 1 100 ? -4.537 11.399 -6.595 1.00 87.81 100 SER A C 1
ATOM 804 O O . SER A 1 100 ? -4.244 10.306 -6.118 1.00 87.81 100 SER A O 1
ATOM 806 N N . ARG A 1 101 ? -3.905 11.902 -7.666 1.00 87.94 101 ARG A N 1
ATOM 807 C CA . ARG A 1 101 ? -2.848 11.197 -8.401 1.00 87.94 101 ARG A CA 1
ATOM 808 C C . ARG A 1 101 ? -1.621 10.905 -7.552 1.00 87.94 101 ARG A C 1
ATOM 810 O O . ARG A 1 101 ? -1.083 9.806 -7.621 1.00 87.94 101 ARG A O 1
ATOM 817 N N . LYS A 1 102 ? -1.178 11.867 -6.740 1.00 88.00 102 LYS A N 1
ATOM 818 C CA . LYS A 1 102 ? 0.019 11.684 -5.910 1.00 88.00 102 LYS A CA 1
ATOM 819 C C . LYS A 1 102 ? -0.231 10.660 -4.805 1.00 88.00 102 LYS A C 1
ATOM 821 O O . LYS A 1 102 ? 0.598 9.783 -4.596 1.00 88.00 102 LYS A O 1
ATOM 826 N N . VAL 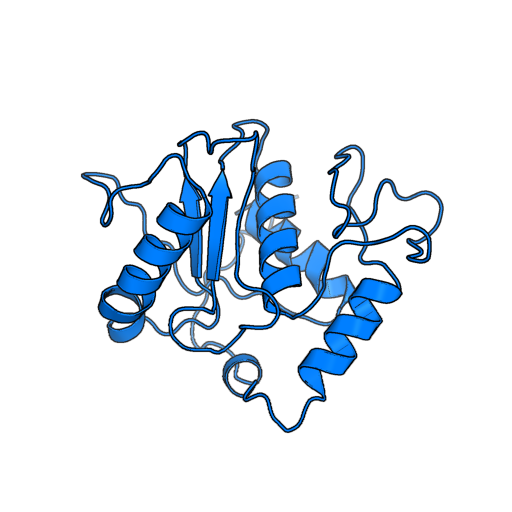A 1 103 ? -1.402 10.725 -4.169 1.00 90.44 103 VAL A N 1
ATOM 827 C CA . VAL A 1 103 ? -1.831 9.716 -3.190 1.00 90.44 103 VAL A CA 1
ATOM 828 C C . VAL A 1 103 ? -1.972 8.348 -3.853 1.00 90.44 103 VAL A C 1
ATOM 830 O O . VAL A 1 103 ? -1.457 7.371 -3.324 1.00 90.44 103 VAL A O 1
ATOM 833 N N . ALA A 1 104 ? -2.588 8.271 -5.037 1.00 92.00 104 ALA A N 1
ATOM 834 C CA . ALA A 1 104 ? -2.735 7.011 -5.755 1.00 92.00 104 ALA A CA 1
ATOM 835 C C . ALA A 1 104 ? -1.376 6.370 -6.083 1.00 92.00 104 ALA A C 1
ATOM 837 O O . ALA A 1 104 ? -1.225 5.160 -5.941 1.00 92.00 104 ALA A O 1
ATOM 838 N N . ASN A 1 105 ? -0.373 7.169 -6.457 1.00 91.38 105 ASN A N 1
ATOM 839 C CA . ASN A 1 105 ? 0.980 6.668 -6.699 1.00 91.38 105 ASN A CA 1
ATOM 840 C C . ASN A 1 105 ? 1.603 6.069 -5.439 1.00 91.38 105 ASN A C 1
ATOM 842 O O . ASN A 1 105 ? 2.142 4.973 -5.517 1.00 91.38 105 ASN A O 1
ATOM 846 N N . TYR A 1 106 ? 1.501 6.747 -4.291 1.00 92.44 106 TYR A N 1
ATOM 847 C CA . TYR A 1 106 ? 2.046 6.213 -3.041 1.00 92.44 106 TYR A CA 1
ATOM 848 C C . TYR A 1 106 ? 1.316 4.960 -2.584 1.00 92.44 106 TYR A C 1
ATOM 850 O O . TYR A 1 106 ? 1.965 3.970 -2.297 1.00 92.44 106 TYR A O 1
ATOM 858 N N . VAL A 1 107 ? -0.015 4.935 -2.624 1.00 95.75 107 VAL A N 1
ATOM 859 C CA . VAL A 1 107 ? -0.764 3.716 -2.278 1.00 95.75 107 VAL A CA 1
ATOM 860 C C . VAL A 1 107 ? -0.397 2.553 -3.207 1.00 95.75 107 VAL A C 1
ATOM 862 O O . VAL A 1 107 ? -0.210 1.434 -2.750 1.00 95.75 107 VAL A O 1
ATOM 865 N N . THR A 1 108 ? -0.233 2.809 -4.507 1.00 95.69 108 THR A N 1
ATOM 866 C CA . THR A 1 108 ? 0.205 1.777 -5.467 1.00 95.69 108 THR A CA 1
ATOM 867 C C . THR A 1 108 ? 1.630 1.303 -5.173 1.00 95.69 108 THR A C 1
ATOM 869 O O . THR A 1 108 ? 1.926 0.119 -5.279 1.00 95.69 108 THR A O 1
ATOM 872 N N . HIS A 1 109 ? 2.517 2.213 -4.776 1.00 96.00 109 HIS A N 1
ATOM 873 C CA . HIS A 1 109 ? 3.871 1.872 -4.355 1.00 96.00 109 HIS A CA 1
ATOM 874 C C . HIS A 1 109 ? 3.855 0.971 -3.110 1.00 96.00 109 HIS A C 1
ATOM 876 O O . HIS A 1 109 ? 4.498 -0.076 -3.095 1.00 96.00 109 HIS A O 1
ATOM 882 N N . GLU A 1 110 ? 3.050 1.316 -2.101 1.00 97.56 110 GLU A N 1
ATOM 883 C CA . GLU A 1 110 ? 2.938 0.523 -0.875 1.00 97.56 110 GLU A CA 1
ATOM 884 C C . GLU A 1 110 ? 2.301 -0.857 -1.121 1.00 97.56 110 GLU A C 1
ATOM 886 O O . GLU A 1 110 ? 2.787 -1.877 -0.631 1.00 97.56 110 GLU A O 1
ATOM 891 N N . ILE A 1 111 ? 1.254 -0.948 -1.946 1.00 98.12 111 ILE A N 1
ATOM 892 C CA . ILE A 1 111 ? 0.700 -2.253 -2.345 1.00 98.12 111 ILE A CA 1
ATOM 893 C C . ILE A 1 111 ? 1.762 -3.069 -3.112 1.00 98.12 111 ILE A C 1
ATOM 895 O O . ILE A 1 111 ? 1.856 -4.281 -2.920 1.00 98.12 111 ILE A O 1
ATOM 899 N N . GLY A 1 112 ? 2.606 -2.430 -3.934 1.00 98.25 112 GLY A N 1
ATOM 900 C CA . GLY A 1 112 ? 3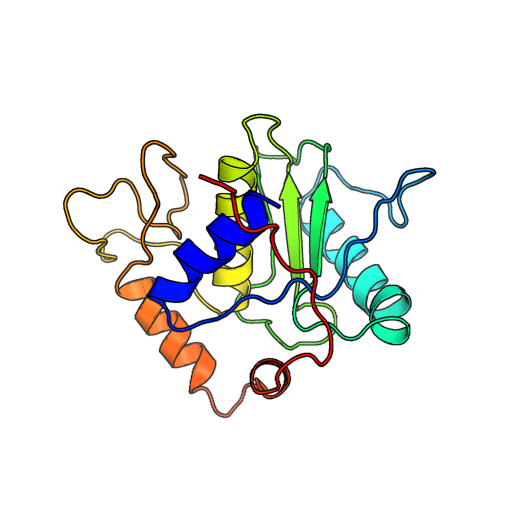.738 -3.068 -4.619 1.00 98.25 112 GLY A CA 1
ATOM 901 C C . GLY A 1 112 ? 4.731 -3.727 -3.655 1.00 98.25 112 GLY A C 1
ATOM 902 O O . GLY A 1 112 ? 5.047 -4.909 -3.815 1.00 98.25 112 GLY A O 1
ATOM 903 N N . HIS A 1 113 ? 5.155 -3.014 -2.607 1.00 98.50 113 HIS A N 1
ATOM 904 C CA . HIS A 1 113 ? 5.971 -3.595 -1.528 1.00 98.50 113 HIS A CA 1
ATOM 905 C C . HIS A 1 113 ? 5.250 -4.759 -0.851 1.00 98.50 113 HIS A C 1
ATOM 907 O O . HIS A 1 113 ? 5.842 -5.817 -0.646 1.00 98.50 113 HIS A O 1
ATOM 913 N N . ASN A 1 114 ? 3.958 -4.638 -0.554 1.00 98.19 114 ASN A N 1
ATOM 914 C CA . ASN A 1 114 ? 3.211 -5.712 0.102 1.00 98.19 114 ASN A CA 1
ATOM 915 C C . ASN A 1 114 ? 3.084 -6.973 -0.781 1.00 98.19 114 ASN A C 1
ATOM 917 O O . ASN A 1 114 ? 3.153 -8.091 -0.267 1.00 98.19 114 ASN A O 1
ATOM 921 N N . LEU A 1 115 ? 3.061 -6.794 -2.107 1.00 98.50 115 LEU A N 1
ATOM 922 C CA . LEU A 1 115 ? 3.187 -7.832 -3.144 1.00 98.50 115 LEU A CA 1
ATOM 923 C C . LEU A 1 115 ? 4.640 -8.270 -3.430 1.00 98.50 115 LEU A C 1
ATOM 925 O O . LEU A 1 115 ? 4.906 -9.003 -4.382 1.00 98.50 115 LEU A O 1
ATOM 929 N N . GLY A 1 116 ? 5.599 -7.840 -2.611 1.00 98.19 116 GLY A N 1
ATOM 930 C CA . GLY A 1 116 ? 6.981 -8.315 -2.627 1.00 98.19 116 GLY A CA 1
ATOM 931 C C . GLY A 1 116 ? 7.929 -7.588 -3.574 1.00 98.19 116 GLY A C 1
ATOM 932 O O . GLY A 1 116 ? 9.037 -8.082 -3.787 1.00 98.19 116 GLY A O 1
ATOM 933 N N . MET A 1 117 ? 7.538 -6.437 -4.123 1.00 98.19 117 MET A N 1
ATOM 934 C CA . MET A 1 117 ? 8.397 -5.609 -4.973 1.00 98.19 117 MET A CA 1
ATOM 935 C C . MET A 1 117 ? 9.231 -4.659 -4.102 1.00 98.19 117 MET A C 1
ATOM 937 O O . MET A 1 117 ? 8.654 -3.753 -3.515 1.00 98.19 117 MET A O 1
ATOM 941 N N . PRO A 1 118 ? 10.560 -4.818 -3.986 1.00 97.19 118 PRO A N 1
ATOM 942 C CA . PRO A 1 118 ? 11.397 -3.822 -3.327 1.00 97.19 118 PRO A CA 1
ATOM 943 C C . PRO A 1 118 ? 11.555 -2.575 -4.210 1.00 97.19 118 PRO A C 1
ATOM 945 O O . PRO A 1 118 ? 11.093 -2.532 -5.351 1.00 97.19 118 PRO A O 1
ATOM 948 N N . HIS A 1 119 ? 12.262 -1.568 -3.693 1.00 95.38 119 HIS A N 1
ATOM 949 C CA . HIS A 1 119 ? 12.632 -0.412 -4.501 1.00 95.38 119 HIS A CA 1
ATOM 950 C C . HIS A 1 119 ? 13.455 -0.807 -5.733 1.00 95.38 119 HIS A C 1
ATOM 952 O O . HIS A 1 119 ? 14.348 -1.651 -5.641 1.00 95.38 119 HIS A O 1
ATOM 958 N N . ASP A 1 120 ? 13.209 -0.113 -6.843 1.00 93.00 120 ASP A N 1
ATOM 959 C CA . ASP A 1 120 ? 14.024 -0.220 -8.050 1.00 93.00 120 ASP A CA 1
ATOM 960 C C . ASP A 1 120 ? 15.468 0.233 -7.792 1.00 93.00 120 ASP A C 1
ATOM 962 O O . ASP A 1 120 ? 15.724 1.219 -7.089 1.00 93.00 120 ASP A O 1
ATOM 966 N N . ASP A 1 121 ? 16.413 -0.473 -8.406 1.00 89.81 121 ASP A N 1
ATOM 967 C CA . ASP A 1 121 ? 17.844 -0.182 -8.363 1.00 89.81 121 ASP A CA 1
ATOM 968 C C . ASP A 1 121 ? 18.387 0.241 -9.742 1.00 89.81 121 ASP A C 1
ATOM 970 O O . ASP A 1 121 ? 17.651 0.404 -10.714 1.00 89.81 121 ASP A O 1
ATOM 974 N N . LYS A 1 122 ? 19.710 0.412 -9.847 1.00 86.94 122 LYS A N 1
ATOM 975 C CA . LYS A 1 122 ? 20.380 0.806 -11.099 1.00 86.94 122 LYS A CA 1
ATOM 976 C C . LYS A 1 122 ? 20.270 -0.223 -12.237 1.00 86.94 122 LYS A C 1
ATOM 978 O O . LYS A 1 122 ? 20.662 0.094 -13.355 1.00 86.94 122 LYS A O 1
ATOM 983 N N . HIS A 1 123 ? 19.822 -1.443 -11.947 1.00 88.00 123 HIS A N 1
ATOM 984 C CA . HIS A 1 123 ? 19.649 -2.529 -12.913 1.00 88.00 123 HIS A CA 1
ATOM 985 C C . HIS A 1 123 ? 18.186 -2.723 -13.318 1.00 88.00 123 HIS A C 1
ATOM 987 O O . HIS A 1 123 ? 17.893 -3.584 -14.142 1.00 88.00 123 HIS A O 1
ATOM 993 N N . SER A 1 124 ? 17.283 -1.933 -12.741 1.00 90.62 124 SER A N 1
ATOM 994 C CA . SER A 1 124 ? 15.855 -1.986 -13.009 1.00 90.62 124 SER A CA 1
ATOM 995 C C . SER A 1 124 ? 15.518 -1.076 -14.190 1.00 90.62 124 SER A C 1
ATOM 997 O O . SER A 1 124 ? 15.856 0.110 -14.199 1.00 90.62 124 SER A O 1
ATOM 999 N N . HIS A 1 125 ? 14.839 -1.624 -15.192 1.00 88.81 125 HIS A N 1
ATOM 1000 C CA . HIS A 1 125 ? 14.493 -0.933 -16.427 1.00 88.81 125 HIS A CA 1
ATOM 1001 C C . HIS A 1 125 ? 12.997 -0.655 -16.490 1.00 88.81 125 HIS A C 1
ATOM 1003 O O . HIS A 1 125 ? 12.162 -1.560 -16.399 1.00 88.81 125 HIS A O 1
ATOM 1009 N N . CYS A 1 126 ? 12.661 0.611 -16.723 1.00 84.31 126 CYS A N 1
ATOM 1010 C CA . CYS A 1 126 ? 11.317 1.019 -17.104 1.00 84.31 126 CYS A CA 1
ATOM 1011 C C . CYS A 1 126 ? 11.236 1.317 -18.600 1.00 84.31 126 CYS A C 1
ATOM 1013 O O . CYS A 1 126 ? 12.243 1.713 -19.194 1.00 84.31 126 CYS A O 1
ATOM 1015 N N . PRO A 1 127 ? 10.056 1.129 -19.221 1.00 75.94 127 PRO A N 1
ATOM 1016 C CA . PRO A 1 127 ? 9.844 1.480 -20.619 1.00 75.94 127 PRO A CA 1
ATOM 1017 C C . PRO A 1 127 ? 10.330 2.903 -20.929 1.00 75.94 127 PRO A C 1
ATOM 1019 O O . PRO A 1 127 ? 10.049 3.844 -20.186 1.00 75.94 127 PRO A O 1
ATOM 1022 N N . ALA A 1 128 ? 11.083 3.047 -22.021 1.00 61.19 128 ALA A N 1
ATOM 1023 C CA . ALA A 1 128 ? 11.681 4.318 -22.412 1.00 61.19 128 ALA A CA 1
ATOM 1024 C C . ALA A 1 128 ? 10.612 5.385 -22.706 1.00 61.19 128 ALA A C 1
ATOM 1026 O O . ALA A 1 128 ? 9.564 5.088 -23.280 1.00 61.19 128 ALA A O 1
ATOM 1027 N N . GLY A 1 129 ? 10.904 6.637 -22.338 1.00 57.69 129 GLY A N 1
ATOM 1028 C CA . GLY A 1 129 ? 10.018 7.780 -22.578 1.00 57.69 129 GLY A CA 1
ATOM 1029 C C . GLY A 1 129 ? 8.869 7.932 -21.578 1.00 57.69 129 GLY A C 1
ATOM 1030 O O . GLY A 1 129 ? 7.979 8.727 -21.843 1.00 57.69 129 GLY A O 1
ATOM 1031 N N . GLN A 1 130 ? 8.881 7.182 -20.466 1.00 61.50 130 GLN A N 1
ATOM 1032 C CA . GLN A 1 130 ? 7.867 7.265 -19.411 1.00 61.50 130 GLN A CA 1
ATOM 1033 C C . GLN A 1 130 ? 8.504 7.438 -18.022 1.00 61.50 130 GLN A C 1
ATOM 1035 O O . GLN A 1 130 ? 8.699 6.474 -17.284 1.00 61.50 130 GLN A O 1
ATOM 1040 N N . GLY A 1 131 ? 8.845 8.681 -17.673 1.00 63.75 131 GLY A N 1
ATOM 1041 C CA . GLY A 1 131 ? 9.185 9.124 -16.315 1.00 63.75 131 GLY A CA 1
ATOM 1042 C C . GLY A 1 131 ? 10.136 8.240 -15.486 1.00 63.75 131 GLY A C 1
ATOM 1043 O O . GLY A 1 131 ? 11.125 7.697 -15.972 1.00 63.75 131 GLY A O 1
ATOM 1044 N N . THR A 1 132 ? 9.866 8.176 -14.176 1.00 77.75 132 THR A N 1
ATOM 1045 C CA . THR A 1 132 ? 10.524 7.268 -13.217 1.00 77.75 132 THR A CA 1
ATOM 1046 C C . THR A 1 132 ? 9.668 6.040 -12.964 1.00 77.75 132 THR A C 1
ATOM 1048 O O . THR A 1 132 ? 8.443 6.147 -12.907 1.00 77.75 132 THR A O 1
ATOM 1051 N N . CYS A 1 133 ? 10.322 4.910 -12.707 1.00 89.00 133 CYS A N 1
ATOM 1052 C CA . CYS A 1 133 ? 9.661 3.681 -12.293 1.00 89.00 133 CYS A CA 1
ATOM 1053 C C . CYS A 1 133 ? 8.779 3.862 -11.054 1.00 89.00 133 CYS A C 1
ATOM 1055 O O . CYS A 1 133 ? 9.116 4.628 -10.145 1.00 89.00 133 CYS A O 1
ATOM 1057 N N . LEU A 1 134 ? 7.665 3.127 -11.009 1.00 91.62 134 LEU A N 1
ATOM 1058 C CA . LEU A 1 134 ? 6.690 3.206 -9.921 1.00 91.62 134 LEU A CA 1
ATOM 1059 C C . LEU A 1 134 ? 7.310 2.844 -8.567 1.00 91.62 134 LEU A C 1
ATOM 1061 O O . LEU A 1 134 ? 7.046 3.529 -7.579 1.00 91.62 134 LEU A O 1
ATOM 1065 N N . MET A 1 135 ? 8.184 1.833 -8.541 1.00 94.38 135 MET A N 1
ATOM 1066 C CA . MET A 1 135 ? 8.890 1.381 -7.340 1.00 94.38 135 MET A CA 1
ATOM 1067 C C . MET A 1 135 ? 10.204 2.139 -7.098 1.00 94.38 135 MET A C 1
ATOM 1069 O O . MET A 1 135 ? 11.009 1.749 -6.253 1.00 94.38 135 MET A O 1
ATOM 1073 N N . SER A 1 136 ? 10.440 3.268 -7.774 1.00 91.44 136 SER A N 1
ATOM 1074 C CA . SER A 1 136 ? 11.584 4.121 -7.459 1.00 91.44 136 SER A CA 1
ATOM 1075 C C . SER A 1 136 ? 11.455 4.710 -6.053 1.00 91.44 136 SER A C 1
ATOM 1077 O O . SER A 1 136 ? 10.392 5.196 -5.668 1.00 91.44 136 SER A O 1
ATOM 1079 N N . ARG A 1 137 ? 12.573 4.768 -5.315 1.00 86.81 137 ARG A N 1
ATOM 1080 C CA . ARG A 1 137 ? 12.651 5.440 -4.004 1.00 86.81 137 ARG A CA 1
ATOM 1081 C C . ARG A 1 137 ? 12.253 6.923 -4.076 1.00 86.81 137 ARG A C 1
ATOM 1083 O O . ARG A 1 137 ? 11.817 7.498 -3.084 1.00 86.81 137 ARG A O 1
ATOM 1090 N N . TYR A 1 138 ? 12.408 7.552 -5.243 1.00 77.94 138 TYR A N 1
ATOM 1091 C CA . TYR A 1 138 ? 12.050 8.950 -5.462 1.00 77.94 138 TYR A CA 1
ATOM 1092 C C . TYR A 1 138 ? 10.975 9.063 -6.539 1.00 77.94 138 TYR A C 1
ATOM 1094 O O . TYR A 1 138 ? 11.219 8.810 -7.717 1.00 77.94 138 TYR A O 1
ATOM 1102 N N . SER A 1 139 ? 9.785 9.508 -6.146 1.00 67.69 139 SER A N 1
ATOM 1103 C CA . SER A 1 139 ? 8.676 9.693 -7.082 1.00 67.69 139 SER A CA 1
ATOM 1104 C C . SER A 1 139 ? 8.865 10.949 -7.940 1.00 67.69 139 SER A C 1
ATOM 1106 O O . SER A 1 139 ? 8.911 12.064 -7.409 1.00 67.69 139 SER A O 1
ATOM 1108 N N . ARG A 1 140 ? 8.914 10.800 -9.272 1.00 66.69 140 ARG A N 1
ATOM 1109 C CA . ARG A 1 140 ? 8.732 11.911 -10.222 1.00 66.69 140 ARG A CA 1
ATOM 1110 C C . ARG A 1 140 ? 7.363 11.779 -10.887 1.00 66.69 140 ARG A C 1
ATOM 1112 O O . ARG A 1 140 ? 7.049 10.772 -11.503 1.00 66.69 140 ARG A O 1
ATOM 1119 N N . LEU A 1 141 ? 6.531 12.807 -10.732 1.00 61.81 141 LEU A N 1
ATOM 1120 C CA . LEU A 1 141 ? 5.080 12.743 -10.976 1.00 61.81 141 LEU A CA 1
ATOM 1121 C C . LEU A 1 141 ? 4.640 13.322 -12.324 1.00 61.81 141 LEU A C 1
ATOM 1123 O O . LEU A 1 141 ? 3.479 13.698 -12.485 1.00 61.81 141 LEU A O 1
ATOM 1127 N N . TRP A 1 142 ? 5.564 13.478 -13.266 1.00 61.59 142 TRP A N 1
ATOM 1128 C CA . TRP A 1 142 ? 5.255 14.152 -14.525 1.00 61.59 142 TRP A CA 1
ATOM 1129 C C . TRP A 1 142 ? 4.398 13.271 -15.449 1.00 61.59 142 TRP A C 1
ATOM 1131 O O . TRP A 1 142 ? 3.556 13.801 -16.166 1.00 61.59 142 TRP A O 1
ATOM 1141 N N . GLU A 1 143 ? 4.499 11.941 -15.330 1.00 69.69 143 GLU A N 1
ATOM 1142 C CA . GLU A 1 143 ? 3.795 10.957 -16.167 1.00 69.69 143 GLU A CA 1
ATOM 1143 C C . GLU A 1 143 ? 3.208 9.804 -15.330 1.00 69.69 143 GLU A C 1
ATOM 1145 O O . GLU A 1 143 ? 3.477 9.699 -14.131 1.00 69.69 143 GLU A O 1
ATOM 1150 N N . ILE A 1 144 ? 2.368 8.964 -15.953 1.00 77.25 144 ILE A N 1
ATOM 1151 C CA . ILE A 1 144 ? 1.864 7.708 -15.366 1.00 77.25 144 ILE A CA 1
ATOM 1152 C C . ILE A 1 144 ? 3.072 6.779 -15.182 1.00 77.25 144 ILE A C 1
ATOM 1154 O O . ILE A 1 144 ? 3.662 6.378 -16.185 1.00 77.25 144 ILE A O 1
ATOM 1158 N N . PRO A 1 145 ? 3.473 6.444 -13.943 1.00 84.75 145 PRO A N 1
ATOM 1159 C CA . PRO A 1 145 ? 4.619 5.576 -13.733 1.00 84.75 145 PRO A CA 1
ATOM 1160 C C . PRO A 1 145 ? 4.325 4.143 -14.184 1.00 84.75 145 PRO A C 1
ATOM 1162 O O . PRO A 1 145 ? 3.200 3.642 -14.074 1.00 84.75 145 PRO A O 1
ATOM 1165 N N . MET A 1 146 ? 5.374 3.473 -14.650 1.00 88.94 146 MET A N 1
ATOM 1166 C CA . MET A 1 146 ? 5.336 2.069 -15.045 1.00 88.94 146 MET A CA 1
ATOM 1167 C C . MET A 1 146 ? 6.080 1.204 -14.029 1.00 88.94 146 MET A C 1
ATOM 1169 O O . MET A 1 146 ? 7.072 1.640 -13.438 1.00 88.94 146 MET A O 1
ATOM 1173 N N . PHE A 1 147 ? 5.633 -0.037 -13.848 1.00 93.06 147 PHE A N 1
ATOM 1174 C CA . PHE A 1 147 ? 6.421 -1.038 -13.126 1.00 93.06 147 PHE A CA 1
ATOM 1175 C C . PHE A 1 147 ? 7.623 -1.487 -13.969 1.00 93.06 147 PHE A C 1
ATOM 1177 O O . PHE A 1 147 ? 7.479 -1.774 -15.164 1.00 93.06 147 PHE A O 1
ATOM 1184 N N . SER A 1 148 ? 8.793 -1.581 -13.334 1.00 94.25 148 SER A N 1
ATOM 1185 C CA . SER A 1 148 ? 10.024 -2.070 -13.961 1.00 94.25 148 SER A CA 1
ATOM 1186 C C . SER A 1 148 ? 9.970 -3.572 -14.266 1.00 94.25 148 SER A C 1
ATOM 1188 O O . SER A 1 148 ? 9.106 -4.308 -13.774 1.00 94.25 148 SER A O 1
ATOM 1190 N N . ASP A 1 149 ? 10.921 -4.050 -15.064 1.00 94.44 149 ASP A N 1
ATOM 1191 C CA . ASP A 1 149 ? 11.214 -5.480 -15.216 1.00 94.44 149 ASP A CA 1
ATOM 1192 C C . ASP A 1 149 ? 11.521 -6.162 -13.868 1.00 94.44 149 ASP A C 1
ATOM 1194 O O . ASP A 1 149 ? 10.965 -7.224 -13.574 1.00 94.44 149 ASP A O 1
ATOM 1198 N N . SER A 1 150 ? 12.321 -5.530 -13.005 1.00 95.62 150 SER A N 1
ATOM 1199 C CA . SER A 1 150 ? 12.615 -6.000 -11.646 1.00 95.62 150 SER A CA 1
ATOM 1200 C C . SER A 1 150 ? 11.350 -6.158 -10.809 1.00 95.62 150 SER A C 1
ATOM 1202 O O . SER A 1 150 ? 11.134 -7.220 -10.223 1.00 95.62 150 SER A O 1
ATOM 1204 N N . SER A 1 151 ? 10.471 -5.152 -10.801 1.00 97.00 151 SER A N 1
ATOM 1205 C CA . SER A 1 151 ? 9.192 -5.195 -10.078 1.00 97.00 151 SER A CA 1
ATOM 1206 C C . SER A 1 151 ? 8.338 -6.386 -10.524 1.00 97.00 151 SER A C 1
ATOM 1208 O O . SER A 1 151 ? 7.839 -7.147 -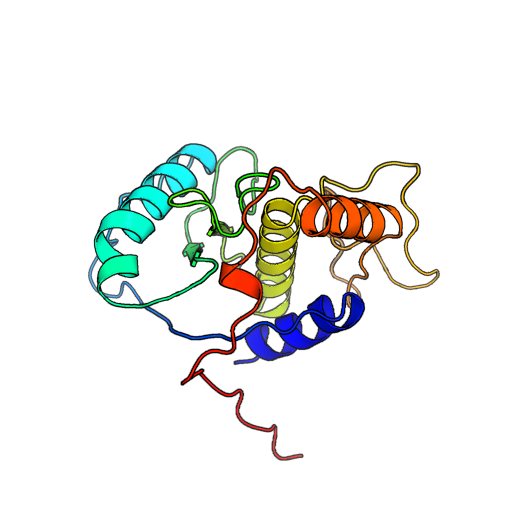9.694 1.00 97.00 151 SER A O 1
ATOM 1210 N N . LYS A 1 152 ? 8.231 -6.613 -11.840 1.00 96.81 152 LYS A N 1
ATOM 1211 C CA . LYS A 1 152 ? 7.493 -7.753 -12.414 1.00 96.81 152 LYS A CA 1
ATOM 1212 C C . LYS A 1 152 ? 8.102 -9.096 -12.009 1.00 96.81 152 LYS A C 1
ATOM 1214 O O . LYS A 1 152 ? 7.371 -10.016 -11.648 1.00 96.81 152 LYS A O 1
ATOM 1219 N N . ASN A 1 153 ? 9.429 -9.204 -12.013 1.00 97.44 153 ASN A N 1
ATOM 1220 C CA . ASN A 1 153 ? 10.133 -10.414 -11.584 1.00 97.44 153 ASN A CA 1
ATOM 1221 C C . ASN A 1 153 ? 9.919 -10.705 -10.093 1.00 97.44 153 ASN A C 1
ATOM 1223 O O . ASN A 1 153 ? 9.707 -11.858 -9.712 1.00 97.44 153 ASN A O 1
ATOM 1227 N N . HIS A 1 154 ? 9.952 -9.674 -9.249 1.00 98.38 154 HIS A N 1
ATOM 1228 C CA . HIS A 1 154 ? 9.690 -9.796 -7.817 1.00 98.38 154 HIS A CA 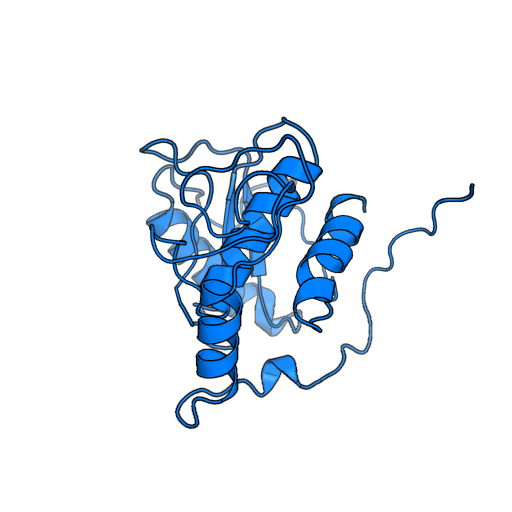1
ATOM 1229 C C . HIS A 1 154 ? 8.248 -10.209 -7.525 1.00 98.38 154 HIS A C 1
ATOM 1231 O O . HIS A 1 154 ? 8.042 -11.134 -6.739 1.00 98.38 154 HIS A O 1
ATOM 1237 N N . LEU A 1 155 ? 7.273 -9.615 -8.216 1.00 98.38 155 LEU A N 1
ATOM 1238 C CA . LEU A 1 155 ? 5.879 -10.044 -8.138 1.00 98.38 155 LEU A CA 1
ATOM 1239 C C . LEU A 1 155 ? 5.720 -11.509 -8.550 1.00 98.38 155 LEU A C 1
ATOM 1241 O O . LEU A 1 155 ? 5.090 -12.280 -7.835 1.00 98.38 155 LEU A O 1
ATOM 1245 N N . ASN A 1 156 ? 6.312 -11.922 -9.674 1.00 98.19 156 ASN A N 1
ATOM 1246 C CA . ASN A 1 156 ? 6.213 -13.308 -10.124 1.00 98.19 156 ASN A CA 1
ATOM 1247 C C . ASN A 1 156 ? 6.791 -14.282 -9.087 1.00 98.19 156 ASN A C 1
ATOM 1249 O O . ASN A 1 156 ? 6.182 -15.308 -8.802 1.00 98.19 156 ASN A O 1
ATOM 1253 N N . ARG A 1 157 ? 7.932 -13.947 -8.471 1.00 98.25 157 ARG A N 1
ATOM 1254 C CA . ARG A 1 157 ? 8.493 -14.734 -7.359 1.00 98.25 157 ARG A CA 1
ATOM 1255 C C . ARG A 1 157 ? 7.550 -14.774 -6.161 1.00 98.25 157 ARG A C 1
ATOM 1257 O O . ARG A 1 157 ? 7.368 -15.841 -5.599 1.00 98.25 157 ARG A O 1
ATOM 1264 N N . PHE A 1 158 ? 6.942 -13.647 -5.790 1.00 98.19 158 PHE A N 1
ATOM 1265 C CA . PHE A 1 158 ? 5.970 -13.590 -4.698 1.00 98.19 158 PHE A CA 1
ATOM 1266 C C . PHE A 1 158 ? 4.764 -14.503 -4.955 1.00 98.19 158 PHE A C 1
ATOM 1268 O O . PHE A 1 158 ? 4.415 -15.294 -4.087 1.00 98.19 158 PHE A O 1
ATOM 1275 N N . LEU A 1 159 ? 4.175 -14.432 -6.152 1.00 97.56 159 LEU A N 1
ATOM 1276 C CA . LEU A 1 159 ? 2.978 -15.196 -6.522 1.00 97.56 159 LEU A CA 1
ATOM 1277 C C . LEU A 1 159 ? 3.240 -16.696 -6.738 1.00 97.56 159 LEU A C 1
ATOM 1279 O O . LEU A 1 159 ? 2.306 -17.490 -6.702 1.00 97.56 159 LEU A O 1
ATOM 1283 N N . THR A 1 160 ? 4.490 -17.092 -6.995 1.00 97.38 160 THR A N 1
ATOM 1284 C CA . THR A 1 160 ? 4.875 -18.495 -7.251 1.00 97.38 160 THR A CA 1
ATOM 1285 C C . THR A 1 160 ? 5.585 -19.158 -6.068 1.00 97.38 160 THR A C 1
ATOM 1287 O O . THR A 1 160 ? 5.894 -20.352 -6.128 1.00 97.38 160 THR A O 1
ATOM 1290 N N . ASP A 1 161 ? 5.840 -18.416 -4.986 1.00 97.25 161 ASP A N 1
ATOM 1291 C CA . ASP A 1 161 ? 6.453 -18.941 -3.769 1.00 97.25 161 ASP A CA 1
ATOM 1292 C C . ASP A 1 161 ? 5.473 -19.858 -3.030 1.00 97.25 161 ASP A C 1
ATOM 1294 O O . ASP A 1 161 ? 4.510 -19.412 -2.413 1.00 97.25 161 ASP A O 1
ATOM 1298 N N . LYS A 1 162 ? 5.756 -21.164 -3.055 1.00 95.00 162 LYS A N 1
ATOM 1299 C CA . LYS A 1 162 ? 4.925 -22.198 -2.420 1.00 95.00 162 LYS A CA 1
ATOM 1300 C C . LYS A 1 162 ? 4.846 -22.080 -0.896 1.00 95.00 162 LYS A C 1
ATOM 1302 O O . LYS A 1 162 ? 3.998 -22.730 -0.295 1.00 95.00 162 LYS A O 1
ATOM 1307 N N . ASN A 1 163 ? 5.726 -21.298 -0.271 1.00 95.25 163 ASN A N 1
ATOM 1308 C CA . ASN A 1 163 ? 5.698 -21.063 1.173 1.00 95.25 163 ASN A CA 1
ATOM 1309 C C . ASN A 1 163 ? 4.785 -19.894 1.563 1.00 95.25 163 ASN A C 1
ATOM 1311 O O . ASN A 1 163 ? 4.656 -19.603 2.753 1.00 95.25 163 ASN A O 1
ATOM 1315 N N . LYS A 1 164 ? 4.184 -19.199 0.590 1.00 94.00 164 LYS A N 1
ATOM 1316 C CA . LYS A 1 164 ? 3.263 -18.091 0.832 1.00 94.00 164 LYS A CA 1
ATOM 1317 C C . LYS A 1 164 ? 1.841 -18.500 0.520 1.00 94.00 164 LYS A C 1
ATOM 1319 O O . LYS A 1 164 ? 1.547 -19.004 -0.559 1.00 94.00 164 LYS A O 1
ATOM 1324 N N . ASP A 1 165 ? 0.959 -18.224 1.468 1.00 94.94 165 ASP A N 1
ATOM 1325 C CA . ASP A 1 165 ? -0.468 -18.296 1.223 1.00 94.94 165 ASP A CA 1
ATOM 1326 C C . ASP A 1 165 ? -0.926 -16.997 0.554 1.00 94.94 165 ASP A C 1
ATOM 1328 O O . ASP A 1 165 ? -0.904 -15.927 1.160 1.00 94.94 165 ASP A O 1
ATOM 1332 N N . ILE A 1 166 ? -1.295 -17.101 -0.721 1.00 96.06 166 ILE A N 1
ATOM 1333 C CA . ILE A 1 166 ? -1.855 -16.006 -1.522 1.00 96.06 166 ILE A CA 1
ATOM 1334 C C . ILE A 1 166 ? -3.332 -16.243 -1.853 1.00 96.06 166 ILE A C 1
ATOM 1336 O O . ILE A 1 166 ? -3.870 -15.604 -2.757 1.00 96.06 166 ILE A O 1
ATOM 1340 N N . SER A 1 167 ? -3.984 -17.191 -1.174 1.00 95.38 167 SER A N 1
ATOM 1341 C CA . SER A 1 167 ? -5.355 -17.602 -1.490 1.00 95.38 167 SER A CA 1
ATOM 1342 C C . SER A 1 167 ? -6.364 -16.454 -1.403 1.00 95.38 167 SER A C 1
ATOM 1344 O O . SER A 1 167 ? -7.310 -16.451 -2.185 1.00 95.38 167 SER A O 1
ATOM 1346 N N . CYS A 1 168 ? -6.107 -15.440 -0.564 1.00 96.00 168 CYS A N 1
ATOM 1347 C CA . CYS A 1 168 ? -6.939 -14.234 -0.459 1.00 96.00 168 CYS A CA 1
ATOM 1348 C C . CYS A 1 168 ? -6.951 -13.350 -1.721 1.00 96.00 168 CYS A C 1
ATOM 1350 O O . CYS A 1 168 ? -7.723 -12.414 -1.808 1.00 96.00 168 CYS A O 1
ATOM 1352 N N . LEU A 1 169 ? -6.065 -13.586 -2.697 1.00 96.38 169 LEU A N 1
ATOM 1353 C CA . LEU A 1 169 ? -6.049 -12.832 -3.961 1.00 96.38 169 LEU A CA 1
ATOM 1354 C C . LEU A 1 169 ? -6.779 -13.557 -5.097 1.00 96.38 169 LEU A C 1
ATOM 1356 O O . LEU A 1 169 ? -6.798 -13.059 -6.226 1.00 96.38 169 LEU A O 1
ATOM 1360 N N . LEU A 1 170 ? -7.274 -14.771 -4.848 1.00 95.31 170 LEU A N 1
ATOM 1361 C CA . LEU A 1 170 ? -7.810 -15.652 -5.887 1.00 95.31 170 LEU A CA 1
ATOM 1362 C C . LEU A 1 170 ? -9.335 -15.592 -5.987 1.00 95.31 170 LEU A C 1
ATOM 1364 O O . LEU A 1 170 ? -9.890 -16.040 -6.993 1.00 95.31 170 LEU A O 1
ATOM 1368 N N . ASP A 1 171 ? -10.010 -15.063 -4.971 1.00 93.38 171 ASP A N 1
ATOM 1369 C CA . ASP A 1 171 ? -11.444 -14.832 -4.993 1.00 93.38 171 ASP A CA 1
ATOM 1370 C C . ASP A 1 171 ? -11.801 -13.504 -5.673 1.00 93.38 171 ASP A C 1
ATOM 1372 O O . ASP A 1 171 ? -10.969 -12.647 -5.978 1.00 93.38 171 ASP A O 1
ATOM 1376 N N . GLN A 1 172 ? -13.089 -13.359 -5.971 1.00 92.94 172 GLN A N 1
ATOM 1377 C CA . GLN A 1 172 ? -13.658 -12.116 -6.459 1.00 92.94 172 GLN A CA 1
ATOM 1378 C C . GLN A 1 172 ? -14.637 -11.607 -5.401 1.00 92.94 172 GLN A C 1
ATOM 1380 O O . GLN A 1 172 ? -15.498 -12.376 -4.971 1.00 92.94 172 GLN A O 1
ATOM 1385 N N . PRO A 1 173 ? -14.580 -10.322 -5.015 1.00 93.50 173 PRO A N 1
ATOM 1386 C CA . PRO A 1 173 ? -15.495 -9.805 -4.011 1.00 93.50 173 PRO A CA 1
ATOM 1387 C C . PRO A 1 173 ? -16.932 -9.778 -4.536 1.00 93.50 173 PRO A C 1
ATOM 1389 O O . PRO A 1 173 ? -17.174 -9.365 -5.670 1.00 93.50 173 PRO A O 1
ATOM 1392 N N . ASP A 1 174 ? -17.896 -10.110 -3.676 1.00 89.00 174 ASP A N 1
ATOM 1393 C CA . ASP A 1 174 ? -19.327 -10.066 -4.017 1.00 89.00 174 ASP A CA 1
ATOM 1394 C C . ASP A 1 174 ? -19.824 -8.644 -4.307 1.00 89.00 174 ASP A C 1
ATOM 1396 O O . ASP A 1 174 ? -20.723 -8.429 -5.117 1.00 89.00 174 ASP A O 1
ATOM 1400 N N . ASN A 1 175 ? -19.252 -7.655 -3.612 1.00 89.38 175 ASN A N 1
ATOM 1401 C CA . ASN A 1 175 ? -19.649 -6.255 -3.697 1.00 89.38 175 ASN A CA 1
ATOM 1402 C C . ASN A 1 175 ? -18.423 -5.341 -3.618 1.00 89.38 175 ASN A C 1
ATOM 1404 O O . ASN A 1 175 ? -17.593 -5.469 -2.715 1.00 89.38 175 ASN A O 1
ATOM 1408 N N . TRP A 1 176 ? -18.350 -4.357 -4.515 1.00 91.56 176 TRP A N 1
ATOM 1409 C CA . TRP A 1 176 ? -17.307 -3.333 -4.513 1.00 91.56 176 TRP A CA 1
ATOM 1410 C C . TRP A 1 176 ? -17.851 -1.973 -4.948 1.00 91.56 176 TRP A C 1
ATOM 1412 O O . TRP A 1 176 ? -18.856 -1.855 -5.649 1.00 91.56 176 TRP A O 1
ATOM 1422 N N . ILE A 1 177 ? -17.160 -0.918 -4.530 1.00 87.38 177 ILE A N 1
ATOM 1423 C CA . ILE A 1 177 ? -17.472 0.459 -4.889 1.00 87.38 177 ILE A CA 1
ATOM 1424 C C . ILE A 1 177 ? -17.033 0.685 -6.335 1.00 87.38 177 ILE A C 1
ATOM 1426 O O . ILE A 1 177 ? -15.852 0.593 -6.676 1.00 87.38 177 ILE A O 1
ATOM 1430 N N . VAL A 1 178 ? -17.994 1.002 -7.198 1.00 79.50 178 VAL A N 1
ATOM 1431 C CA . VAL A 1 178 ? -17.753 1.242 -8.623 1.00 79.50 178 VAL A CA 1
ATOM 1432 C C . VAL A 1 178 ? -17.411 2.713 -8.844 1.00 79.50 178 VAL A C 1
ATOM 1434 O O . VAL A 1 178 ? -18.102 3.598 -8.341 1.00 79.50 178 VAL A O 1
ATOM 1437 N N . SER A 1 179 ? -16.364 3.000 -9.628 1.00 64.44 179 SER A N 1
ATOM 1438 C CA . SER A 1 179 ? -16.148 4.364 -10.127 1.00 64.44 179 SER A CA 1
ATOM 1439 C C . SER A 1 179 ? -17.328 4.806 -10.981 1.00 64.44 179 SER A C 1
ATOM 1441 O O . SER A 1 179 ? -17.650 4.087 -11.928 1.00 64.44 179 SER A O 1
ATOM 1443 N N . PRO A 1 180 ? -17.935 5.986 -10.727 1.00 58.09 180 PRO A N 1
ATOM 1444 C CA . PRO A 1 180 ? -18.847 6.577 -11.688 1.00 58.09 180 PRO A CA 1
ATOM 1445 C C . PRO A 1 180 ? -18.142 6.580 -13.042 1.00 58.09 180 PRO A C 1
ATOM 1447 O O . PRO A 1 180 ? -16.980 6.999 -13.138 1.00 58.09 180 PRO A O 1
ATOM 1450 N N . LYS A 1 181 ? -18.808 6.044 -14.068 1.00 52.12 181 LYS A N 1
ATOM 1451 C CA . LYS A 1 181 ? -18.354 6.232 -15.445 1.00 52.12 181 LYS A CA 1
ATOM 1452 C C . LYS A 1 181 ? -18.320 7.742 -15.669 1.00 52.12 181 LYS A C 1
ATOM 1454 O O . LYS A 1 181 ? -19.300 8.412 -15.354 1.00 52.12 181 LYS A O 1
ATOM 1459 N N . SER A 1 182 ? -17.200 8.287 -16.145 1.00 48.91 182 SER A N 1
ATOM 1460 C CA . SER A 1 182 ? -17.207 9.681 -16.581 1.00 48.91 182 SER A CA 1
ATOM 1461 C C . SER A 1 182 ? -18.150 9.764 -17.773 1.00 48.91 182 SER A C 1
ATOM 1463 O O . SER A 1 182 ? -17.872 9.157 -18.808 1.00 48.91 182 SER A O 1
ATOM 1465 N N . SER A 1 183 ? -19.275 10.452 -17.609 1.00 39.31 183 SER A N 1
ATOM 1466 C CA . SER A 1 183 ? -20.036 10.971 -18.738 1.00 39.31 183 SER A CA 1
ATOM 1467 C C . SER A 1 183 ? -19.073 11.856 -19.527 1.00 39.31 183 SER A C 1
ATOM 1469 O O . SER A 1 183 ? -18.497 12.778 -18.947 1.00 39.31 183 SER A O 1
ATOM 1471 N N . TYR A 1 184 ? -18.805 11.482 -20.777 1.00 40.41 184 TYR A N 1
ATOM 1472 C CA . TYR A 1 184 ? -18.088 12.336 -21.720 1.00 40.41 184 TYR A CA 1
ATOM 1473 C C . TYR A 1 184 ? -18.953 13.541 -22.086 1.00 40.41 184 TYR A C 1
ATOM 1475 O O . TYR A 1 184 ? -20.193 13.361 -22.133 1.00 40.41 184 TYR A O 1
#

Sequence (184 aa):
MEALRLFQIYYSQLNIKIFLVGIEIWNKENKVPISYNSSIALRDFMRWSSTELLPRKHYDYAQLISGVSFSEYSLGETYLAKMCTGDMSGGVVKDTKLGSRKVANYVTHEIGHNLGMPHDDKHSHCPAGQGTCLMSRYSRLWEIPMFSDSSKNHLNRFLTDKNKDISCLLDQPDNWIVSPKSSY

Organism: Callorhinchus milii (NCBI:txid7868)

pLDDT: mean 90.64, std 11.18, range [39.31, 98.56]

Radius of gyration: 16.05 Å; chains: 1; bounding box: 40×40×40 Å

Secondary structure (DSSP, 8-state):
-HHHHHHHHHHHTTT-----------SSS-SS---SSHHHHHHHHHHHIIIIITTTS--S-EEEEESS--GGG--EEE-TT-TT-GGGSEEEEE--SS-HHHHHHHHHHHHHHHTT-----TT--PPTTS-S-TT-SS---SS-----HHHHHHHHHHHH-TTS--GGGSS--S--PPPPP---

Foldseek 3Di:
DVLQVLLQVACVLLVAHDFAADDDDPPPDDPFDQDLAFVVNLQRVLVCCLPPVCVVDDDQEEEAEDQRHHPPRDFKDAAALQGNPRSRRYMYGYPPVPDSQVVSLRRSLRNLRNLHQAADDPPWDDPPPAADASRHPDDDRPGSHHHTPSSSVRNVCSVPPPVDDPVSRVDDDPDGDDDDDPDD